Protein AF-A0AAD5SUM3-F1 (afdb_monomer_lite)

Radius of gyration: 35.53 Å; chains: 1; bounding box: 69×110×75 Å

Structure (mmCIF, N/CA/C/O backbone):
data_AF-A0AAD5SUM3-F1
#
_entry.id   AF-A0AAD5SUM3-F1
#
loop_
_atom_site.group_PDB
_atom_site.id
_atom_site.type_symbol
_atom_site.label_atom_id
_atom_site.label_alt_id
_atom_site.label_comp_id
_atom_site.label_asym_id
_atom_site.label_entity_id
_atom_site.label_seq_id
_atom_site.pdbx_PDB_ins_code
_atom_site.Cartn_x
_atom_site.Cartn_y
_atom_site.Cartn_z
_atom_site.occupancy
_atom_site.B_iso_or_equiv
_atom_site.auth_seq_id
_atom_site.auth_comp_id
_atom_site.auth_asym_id
_atom_site.auth_atom_id
_atom_site.pdbx_PDB_model_num
ATOM 1 N N . MET A 1 1 ? 29.610 61.178 -11.864 1.00 48.88 1 MET A N 1
ATOM 2 C CA . MET A 1 1 ? 30.215 60.118 -11.033 1.00 48.88 1 MET A CA 1
ATOM 3 C C . MET A 1 1 ? 29.782 58.798 -11.636 1.00 48.88 1 MET A C 1
ATOM 5 O O . MET A 1 1 ? 28.587 58.591 -11.778 1.00 48.88 1 MET A O 1
ATOM 9 N N . ALA A 1 2 ? 30.736 58.033 -12.165 1.00 51.41 2 ALA A N 1
ATOM 10 C CA . ALA A 1 2 ? 30.490 56.860 -12.996 1.00 51.41 2 ALA A CA 1
ATOM 11 C C . ALA A 1 2 ? 30.812 55.596 -12.194 1.00 51.41 2 ALA A C 1
ATOM 13 O O . ALA A 1 2 ? 31.976 55.350 -11.887 1.00 51.41 2 ALA A O 1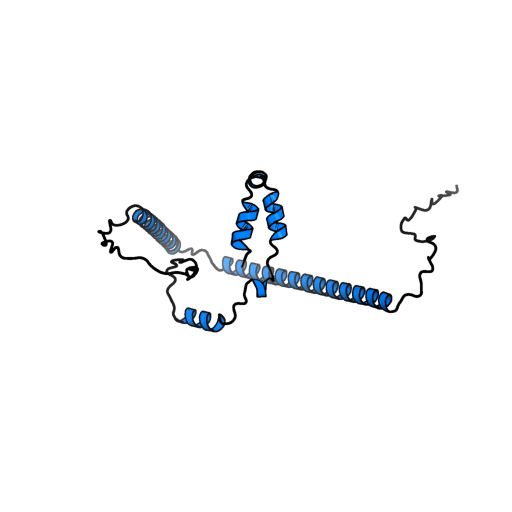
ATOM 14 N N . ASP A 1 3 ? 29.784 54.813 -11.869 1.00 51.53 3 ASP A N 1
ATOM 15 C CA . ASP A 1 3 ? 29.936 53.527 -11.193 1.00 51.53 3 ASP A CA 1
ATOM 16 C C . ASP A 1 3 ? 30.211 52.428 -12.223 1.00 51.53 3 ASP A C 1
ATOM 18 O O . ASP A 1 3 ? 29.314 51.852 -12.840 1.00 51.53 3 ASP A O 1
ATOM 22 N N . THR A 1 4 ? 31.491 52.124 -12.420 1.00 60.28 4 THR A N 1
ATOM 23 C CA . THR A 1 4 ? 31.944 50.941 -13.155 1.00 60.28 4 THR A CA 1
ATOM 24 C C . THR A 1 4 ? 31.857 49.711 -12.251 1.00 60.28 4 THR A C 1
ATOM 26 O O . THR A 1 4 ? 32.848 49.292 -11.648 1.00 60.28 4 THR A O 1
ATOM 29 N N . SER A 1 5 ? 30.664 49.122 -12.147 1.00 63.09 5 SER A N 1
ATOM 30 C CA . SER A 1 5 ? 30.477 47.816 -11.507 1.00 63.09 5 SER A CA 1
ATOM 31 C C . SER A 1 5 ? 31.081 46.721 -12.390 1.00 63.09 5 SER A C 1
ATOM 33 O O . SER A 1 5 ? 30.544 46.338 -13.431 1.00 63.09 5 SER A O 1
ATOM 35 N N . THR A 1 6 ? 32.258 46.244 -11.989 1.00 59.06 6 THR A N 1
ATOM 36 C CA . THR A 1 6 ? 32.960 45.122 -12.611 1.00 59.06 6 THR A CA 1
ATOM 37 C C . THR A 1 6 ? 32.260 43.824 -12.225 1.00 59.06 6 THR A C 1
ATOM 39 O O . THR A 1 6 ? 32.515 43.224 -11.183 1.00 59.06 6 THR A O 1
ATOM 42 N N . ASN A 1 7 ? 31.349 43.388 -13.091 1.00 57.25 7 ASN A N 1
ATOM 43 C CA . ASN A 1 7 ? 30.625 42.130 -12.972 1.00 57.25 7 ASN A CA 1
ATOM 44 C C . ASN A 1 7 ? 31.608 40.959 -13.184 1.00 57.25 7 ASN A C 1
ATOM 46 O O . ASN A 1 7 ? 31.818 40.486 -14.303 1.00 57.25 7 ASN A O 1
ATOM 50 N N . LYS A 1 8 ? 32.292 40.538 -12.111 1.00 62.94 8 LYS A N 1
ATOM 51 C CA . LYS A 1 8 ? 33.122 39.327 -12.093 1.00 62.94 8 LYS A CA 1
ATOM 52 C C . LYS A 1 8 ? 32.204 38.139 -12.345 1.00 62.94 8 LYS A C 1
ATOM 54 O O . LYS A 1 8 ? 31.468 37.721 -11.458 1.00 62.94 8 LYS A O 1
ATOM 59 N N . GLY A 1 9 ? 32.246 37.634 -13.577 1.00 62.41 9 GLY A N 1
ATOM 60 C CA . GLY A 1 9 ? 31.476 36.480 -14.019 1.00 62.41 9 GLY A CA 1
ATOM 61 C C . GLY A 1 9 ? 31.596 35.334 -13.021 1.00 62.41 9 GLY A C 1
ATOM 62 O O . GLY A 1 9 ? 32.659 34.736 -12.866 1.00 62.41 9 GLY A O 1
ATOM 63 N N . MET A 1 10 ? 30.489 35.066 -12.333 1.00 73.19 10 MET A N 1
ATOM 64 C CA . MET A 1 10 ? 30.331 33.954 -11.410 1.00 73.19 10 MET A CA 1
ATOM 65 C C . MET A 1 10 ? 30.631 32.661 -12.173 1.00 73.19 10 MET A C 1
ATOM 67 O O . MET A 1 10 ? 29.978 32.355 -13.174 1.00 73.19 10 MET A O 1
ATOM 71 N N . TYR A 1 11 ? 31.665 31.937 -11.745 1.00 74.88 11 TYR A N 1
ATOM 72 C CA . TYR A 1 11 ? 32.041 30.661 -12.343 1.00 74.88 11 TYR A CA 1
ATOM 73 C C . TYR A 1 11 ? 30.844 29.710 -12.263 1.00 74.88 11 TYR A C 1
ATOM 75 O O . TYR A 1 11 ? 30.405 29.351 -11.173 1.00 74.88 11 TYR A O 1
ATOM 83 N N . ASN A 1 12 ? 30.295 29.331 -13.418 1.00 77.88 12 ASN A N 1
ATOM 84 C CA . ASN A 1 12 ? 29.249 28.323 -13.496 1.00 77.88 12 ASN A CA 1
ATOM 85 C C . ASN A 1 12 ? 29.920 26.956 -13.724 1.00 77.88 12 ASN A C 1
ATOM 87 O O . ASN A 1 12 ? 30.329 26.683 -14.858 1.00 77.88 12 ASN A O 1
ATOM 91 N N . PRO A 1 13 ? 30.027 26.088 -12.700 1.00 73.38 13 PRO A N 1
ATOM 92 C CA . PRO A 1 13 ? 30.648 24.767 -12.831 1.00 73.38 13 PRO A CA 1
ATOM 93 C C . PRO A 1 13 ? 29.891 23.837 -13.795 1.00 73.38 13 PRO A C 1
ATOM 95 O O . PRO A 1 13 ? 30.430 22.820 -14.222 1.00 73.38 13 PRO A O 1
ATOM 98 N N . HIS A 1 14 ? 28.662 24.188 -14.186 1.00 72.44 14 HIS A N 1
ATOM 99 C CA . HIS A 1 14 ? 27.865 23.460 -15.177 1.00 72.44 14 HIS A CA 1
ATOM 100 C C . HIS A 1 14 ? 27.990 24.032 -16.594 1.00 72.44 14 HIS A C 1
ATOM 102 O O . HIS A 1 14 ? 27.377 23.524 -17.538 1.00 72.44 14 HIS A O 1
ATOM 108 N N . SER A 1 15 ? 28.802 25.077 -16.775 1.00 76.62 15 SER A N 1
ATOM 109 C CA . SER A 1 15 ? 29.157 25.588 -18.090 1.00 76.62 15 SER A CA 1
ATOM 110 C C . SER A 1 15 ? 30.054 24.571 -18.793 1.00 76.62 15 SER A C 1
ATOM 112 O O . SER A 1 15 ? 31.276 24.604 -18.700 1.00 76.62 15 SER A O 1
ATOM 114 N N . ASN A 1 16 ? 29.452 23.680 -19.580 1.00 66.88 16 ASN A N 1
ATOM 115 C CA . ASN A 1 16 ? 30.171 22.781 -20.494 1.00 66.88 16 ASN A CA 1
ATOM 116 C C . ASN A 1 16 ? 30.870 23.531 -21.657 1.00 66.88 16 ASN A C 1
ATOM 118 O O . ASN A 1 16 ? 31.275 22.923 -22.652 1.00 66.88 16 ASN A O 1
ATOM 122 N N . ARG A 1 17 ? 31.003 24.859 -21.562 1.00 65.38 17 ARG A N 1
ATOM 123 C CA . ARG A 1 17 ? 31.578 25.754 -22.566 1.00 65.38 17 ARG A CA 1
ATOM 124 C C . ARG A 1 17 ? 33.105 25.616 -22.530 1.00 65.38 17 ARG A C 1
ATOM 126 O O . ARG A 1 17 ? 33.794 26.369 -21.859 1.00 65.38 17 ARG A O 1
ATOM 133 N N . GLY A 1 18 ? 33.618 24.593 -23.208 1.00 65.00 18 GLY A N 1
ATOM 134 C CA . GLY A 1 18 ? 35.053 24.281 -23.272 1.00 65.00 18 GLY A CA 1
ATOM 135 C C . GLY A 1 18 ? 35.373 22.790 -23.216 1.00 65.00 18 GLY A C 1
ATOM 136 O O . GLY A 1 18 ? 36.488 22.388 -23.546 1.00 65.00 18 GLY A O 1
ATOM 137 N N . ARG A 1 19 ? 34.394 21.939 -22.878 1.00 69.94 19 ARG A N 1
ATOM 138 C CA . ARG A 1 19 ? 34.569 20.492 -23.000 1.00 69.94 19 ARG A CA 1
ATOM 139 C C . ARG A 1 19 ? 34.635 20.159 -24.488 1.00 69.94 19 ARG A C 1
ATOM 141 O O . ARG A 1 19 ? 33.607 20.134 -25.165 1.00 69.94 19 ARG A O 1
ATOM 148 N N . ARG A 1 20 ? 35.858 19.967 -25.005 1.00 66.25 20 ARG A N 1
ATOM 149 C CA . ARG A 1 20 ? 36.114 19.456 -26.358 1.00 66.25 20 ARG A CA 1
ATOM 150 C C . ARG A 1 20 ? 35.152 18.295 -26.590 1.00 66.25 20 ARG A C 1
ATOM 152 O O . ARG A 1 20 ? 35.180 17.326 -25.832 1.00 66.25 20 ARG A O 1
ATOM 159 N N . LYS A 1 21 ? 34.276 18.426 -27.590 1.00 60.03 21 LYS A N 1
ATOM 160 C CA . LYS A 1 21 ? 33.442 17.320 -28.056 1.00 60.03 21 LYS A CA 1
ATOM 161 C C . LYS A 1 21 ? 34.421 16.242 -28.507 1.00 60.03 21 LYS A C 1
ATOM 163 O O . LYS A 1 21 ? 35.007 16.366 -29.577 1.00 60.03 21 LYS A O 1
ATOM 168 N N . GLN A 1 22 ? 34.678 15.253 -27.651 1.00 59.50 22 GLN A N 1
ATOM 169 C CA . GLN A 1 22 ? 35.290 14.016 -28.101 1.00 59.50 22 GLN A CA 1
ATOM 170 C C . GLN A 1 22 ? 34.383 13.535 -29.227 1.00 59.50 22 GLN A C 1
ATOM 172 O O . GLN A 1 22 ? 33.180 13.368 -29.024 1.00 59.50 22 GLN A O 1
ATOM 177 N N . ILE A 1 23 ? 34.949 13.451 -30.428 1.00 55.84 23 ILE A N 1
ATOM 178 C CA . ILE A 1 23 ? 34.329 12.849 -31.601 1.00 55.84 23 ILE A CA 1
ATOM 179 C C . ILE A 1 23 ? 34.284 11.355 -31.274 1.00 55.84 23 ILE A C 1
ATOM 181 O O . ILE A 1 23 ? 35.121 10.581 -31.719 1.00 55.84 23 ILE A O 1
ATOM 185 N N . SER A 1 24 ? 33.404 10.973 -30.349 1.00 55.53 24 SER A N 1
ATOM 186 C CA . SER A 1 24 ? 33.051 9.583 -30.164 1.00 55.53 24 SER A CA 1
ATOM 187 C C . SER A 1 24 ? 32.194 9.198 -31.358 1.00 55.53 24 SER A C 1
ATOM 189 O O . SER A 1 24 ? 31.401 9.994 -31.863 1.00 55.53 24 SER A O 1
ATOM 191 N N . GLU A 1 25 ? 32.462 8.000 -31.844 1.00 61.84 25 GLU A N 1
ATOM 192 C CA . GLU A 1 25 ? 31.914 7.367 -33.035 1.00 61.84 25 GLU A CA 1
ATOM 193 C C . GLU A 1 25 ? 30.413 7.631 -33.236 1.00 61.84 25 GLU A C 1
ATOM 195 O O . GLU A 1 25 ? 29.664 7.854 -32.278 1.00 61.84 25 GLU A O 1
ATOM 200 N N . ALA A 1 26 ? 29.976 7.607 -34.503 1.00 59.00 26 ALA A N 1
ATOM 201 C CA . ALA A 1 26 ? 28.578 7.773 -34.890 1.00 59.00 26 ALA A CA 1
ATOM 202 C C . ALA A 1 26 ? 27.674 7.007 -33.917 1.00 59.00 26 ALA A C 1
ATOM 204 O O . ALA A 1 26 ? 27.858 5.812 -33.688 1.00 59.00 26 ALA A O 1
ATOM 205 N N . THR A 1 27 ? 26.745 7.729 -33.289 1.00 64.19 27 THR A N 1
ATOM 206 C CA . THR A 1 27 ? 25.921 7.223 -32.191 1.00 64.19 27 THR A CA 1
ATOM 207 C C . THR A 1 27 ? 25.185 5.996 -32.701 1.00 64.19 27 THR A C 1
ATOM 209 O O . THR A 1 27 ? 24.264 6.122 -33.506 1.00 64.19 27 THR A O 1
ATOM 212 N N . THR A 1 28 ? 25.636 4.809 -32.297 1.00 86.38 28 THR A N 1
ATOM 213 C CA . THR A 1 28 ? 25.096 3.562 -32.837 1.00 86.38 28 THR A CA 1
ATOM 214 C C . THR A 1 28 ? 23.587 3.539 -32.608 1.00 86.38 28 THR A C 1
ATOM 216 O O . THR A 1 28 ? 23.096 4.043 -31.592 1.00 86.38 28 THR A O 1
ATOM 219 N N . THR A 1 29 ? 22.821 2.954 -33.531 1.00 90.25 29 THR A N 1
ATOM 220 C CA . THR A 1 29 ? 21.355 2.825 -33.412 1.00 90.25 29 THR A CA 1
ATOM 221 C C . THR A 1 29 ? 20.945 2.294 -32.032 1.00 90.25 29 THR A C 1
ATOM 223 O O . THR A 1 29 ? 19.966 2.751 -31.441 1.00 90.25 29 THR A O 1
ATOM 226 N N . ARG A 1 30 ? 21.773 1.416 -31.452 1.00 87.06 30 ARG A N 1
ATOM 227 C CA . ARG A 1 30 ? 21.641 0.891 -30.089 1.00 87.06 30 ARG A CA 1
ATOM 228 C C . ARG A 1 30 ? 21.667 1.977 -29.006 1.00 87.06 30 ARG A C 1
ATOM 230 O O . ARG A 1 30 ? 20.848 1.951 -28.092 1.00 87.06 30 ARG A O 1
ATOM 237 N N . GLN A 1 31 ? 22.565 2.956 -29.093 1.00 88.38 31 GLN A N 1
ATOM 238 C CA . GLN A 1 31 ? 22.629 4.057 -28.129 1.00 88.38 31 GLN A CA 1
ATOM 239 C C . GLN A 1 31 ? 21.400 4.975 -28.225 1.00 88.38 31 GLN A C 1
ATOM 241 O O . GLN A 1 31 ? 20.901 5.450 -27.203 1.00 88.38 31 GLN A O 1
ATOM 246 N N . GLN A 1 32 ? 20.873 5.197 -29.433 1.00 90.25 32 GLN A N 1
ATOM 247 C CA . GLN A 1 32 ? 19.618 5.929 -29.629 1.00 90.25 32 GLN A CA 1
ATOM 248 C C . GLN A 1 32 ? 18.436 5.186 -28.984 1.00 90.25 32 GLN A C 1
ATOM 250 O O . GLN A 1 32 ? 17.661 5.796 -28.245 1.00 90.25 32 GLN A O 1
ATOM 255 N N . GLN A 1 33 ? 18.335 3.870 -29.206 1.00 91.19 33 GLN A N 1
ATOM 256 C CA . GLN A 1 33 ? 17.308 3.016 -28.601 1.00 91.19 33 GLN A CA 1
ATOM 257 C C . GLN A 1 33 ? 17.371 3.044 -27.071 1.00 91.19 33 GLN A C 1
ATOM 259 O O . GLN A 1 33 ? 16.342 3.247 -26.433 1.00 91.19 33 GLN A O 1
ATOM 264 N N . LEU A 1 34 ? 18.567 2.940 -26.481 1.00 92.81 34 LEU A N 1
ATOM 265 C CA . LEU A 1 34 ? 18.751 3.027 -25.028 1.00 92.81 34 LEU A CA 1
ATOM 266 C C . LEU A 1 34 ? 18.260 4.365 -24.462 1.00 92.81 34 LEU A C 1
ATOM 268 O O . LEU A 1 34 ? 17.548 4.385 -23.458 1.00 92.81 34 LEU A O 1
ATOM 272 N N . ARG A 1 35 ? 18.577 5.487 -25.122 1.00 94.12 35 ARG A N 1
ATOM 273 C CA . ARG A 1 35 ? 18.086 6.810 -24.698 1.00 94.12 35 ARG A CA 1
ATOM 274 C C . ARG A 1 35 ? 16.565 6.904 -24.770 1.00 94.12 35 ARG A C 1
ATOM 276 O O . ARG A 1 35 ? 15.949 7.423 -23.842 1.00 94.12 35 ARG A O 1
ATOM 283 N N . ASN A 1 36 ? 15.960 6.401 -25.842 1.00 96.12 36 ASN A N 1
ATOM 284 C CA . ASN A 1 36 ? 14.508 6.420 -26.008 1.00 96.12 36 ASN A CA 1
ATOM 285 C C . ASN A 1 36 ? 13.806 5.511 -24.991 1.00 96.12 36 ASN A C 1
ATOM 287 O O . ASN A 1 36 ? 12.853 5.950 -24.354 1.00 96.12 36 ASN A O 1
ATOM 291 N N . ALA A 1 37 ? 14.321 4.300 -24.764 1.00 96.19 37 ALA A N 1
ATOM 292 C CA . ALA A 1 37 ? 13.813 3.386 -23.745 1.00 96.19 37 ALA A CA 1
ATOM 293 C C . ALA A 1 37 ? 13.890 4.009 -22.344 1.00 96.19 37 ALA A C 1
ATOM 295 O O . ALA A 1 37 ? 12.934 3.936 -21.574 1.00 96.19 37 ALA A O 1
ATOM 296 N N . GLN A 1 38 ? 14.993 4.695 -22.027 1.00 97.88 38 GLN A N 1
ATOM 297 C CA . GLN A 1 38 ? 15.143 5.376 -20.746 1.00 97.88 38 GLN A CA 1
ATOM 298 C C . GLN A 1 38 ? 14.170 6.554 -20.592 1.00 97.88 38 GLN A C 1
ATOM 300 O O . GLN A 1 38 ? 13.617 6.740 -19.510 1.00 97.88 38 GLN A O 1
ATOM 305 N N . ARG A 1 39 ? 13.928 7.335 -21.654 1.00 98.19 39 ARG A N 1
ATOM 306 C CA . ARG A 1 39 ? 12.908 8.399 -21.645 1.00 98.19 39 ARG A CA 1
ATOM 307 C C . ARG A 1 39 ? 11.510 7.829 -21.425 1.00 98.19 39 ARG A C 1
ATOM 309 O O . ARG A 1 39 ? 10.812 8.310 -20.544 1.00 98.19 39 ARG A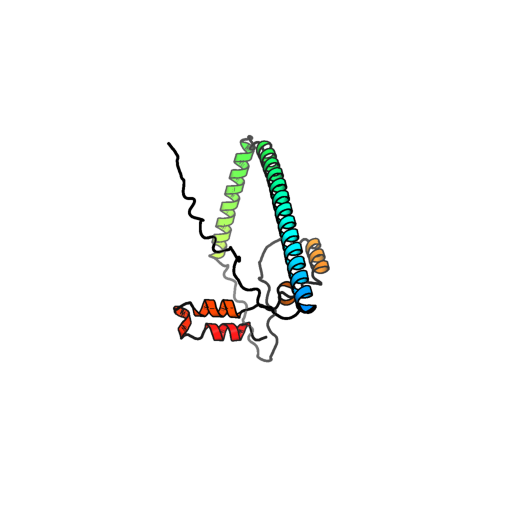 O 1
ATOM 316 N N . ALA A 1 40 ? 11.143 6.778 -22.157 1.00 97.44 40 ALA A N 1
ATOM 317 C CA . ALA A 1 40 ? 9.851 6.113 -22.011 1.00 97.44 40 ALA A CA 1
ATOM 318 C C . ALA A 1 40 ? 9.662 5.519 -20.605 1.00 97.44 40 ALA A C 1
ATOM 320 O O . ALA A 1 40 ? 8.584 5.608 -20.027 1.00 97.44 40 ALA A O 1
ATOM 321 N N . LEU A 1 41 ? 10.717 4.947 -20.015 1.00 97.69 41 LEU A N 1
ATOM 322 C CA . LEU A 1 41 ? 10.675 4.465 -18.635 1.00 97.69 41 LEU A CA 1
ATOM 323 C C . LEU A 1 41 ? 10.447 5.604 -17.635 1.00 97.69 41 LEU A C 1
ATOM 325 O O . LEU A 1 41 ? 9.655 5.440 -16.714 1.00 97.69 41 LEU A O 1
ATOM 329 N N . ARG A 1 42 ? 11.136 6.740 -17.799 1.00 98.25 42 ARG A N 1
ATOM 330 C CA . ARG A 1 42 ? 10.945 7.909 -16.928 1.00 98.25 42 ARG A CA 1
ATOM 331 C C . ARG A 1 42 ? 9.540 8.489 -17.061 1.00 98.25 42 ARG A C 1
ATOM 333 O O . ARG A 1 42 ? 8.956 8.789 -16.034 1.00 98.25 42 ARG A O 1
ATOM 340 N N . ALA A 1 43 ? 9.010 8.570 -18.282 1.00 98.19 43 ALA A N 1
ATOM 341 C CA . ALA A 1 43 ? 7.640 9.014 -18.533 1.00 98.19 43 ALA A CA 1
ATOM 342 C C . ALA A 1 43 ? 6.629 8.125 -17.794 1.00 98.19 43 ALA A C 1
ATOM 344 O O . ALA A 1 43 ? 5.936 8.613 -16.917 1.00 98.19 43 ALA A O 1
ATOM 345 N N . ARG A 1 44 ? 6.676 6.799 -17.994 1.00 98.25 44 ARG A N 1
ATOM 346 C CA . ARG A 1 44 ? 5.776 5.862 -17.291 1.00 98.25 44 ARG A CA 1
ATOM 347 C C . ARG A 1 44 ? 5.878 5.937 -15.767 1.00 98.25 44 ARG A C 1
ATOM 349 O O . ARG A 1 44 ? 4.882 5.782 -15.076 1.00 98.25 44 ARG A O 1
ATOM 356 N N . LYS A 1 45 ? 7.088 6.138 -15.232 1.00 98.38 45 LYS A N 1
ATOM 357 C CA . LYS A 1 45 ? 7.277 6.321 -13.786 1.00 98.38 45 LYS A CA 1
ATOM 358 C C . LYS A 1 45 ? 6.665 7.627 -13.293 1.00 98.38 45 LYS A C 1
ATOM 360 O O . LYS A 1 45 ? 6.126 7.641 -12.199 1.00 98.38 45 LYS A O 1
ATOM 365 N N . GLN A 1 46 ? 6.792 8.700 -14.067 1.00 98.19 46 GLN A N 1
ATOM 366 C CA . GLN A 1 46 ? 6.194 9.985 -13.736 1.00 98.19 46 GLN A CA 1
ATOM 367 C C . GLN A 1 46 ? 4.667 9.898 -13.769 1.00 98.19 46 GLN A C 1
ATOM 369 O O . GLN A 1 46 ? 4.043 10.324 -12.808 1.00 98.19 46 GLN A O 1
ATOM 374 N N . ASP A 1 47 ? 4.097 9.278 -14.801 1.00 97.94 47 ASP A N 1
ATOM 375 C CA . ASP A 1 47 ? 2.651 9.057 -14.910 1.00 97.94 47 ASP A CA 1
ATOM 376 C C . ASP A 1 47 ? 2.132 8.249 -13.710 1.00 97.94 47 ASP A C 1
ATOM 378 O O . ASP A 1 47 ? 1.215 8.679 -13.027 1.00 97.94 47 ASP A O 1
ATOM 382 N N . TYR A 1 48 ? 2.806 7.150 -13.351 1.00 98.31 48 TYR A N 1
ATOM 383 C CA . TYR A 1 48 ? 2.437 6.356 -12.175 1.00 98.31 48 TYR A CA 1
ATOM 384 C C . TYR A 1 48 ? 2.513 7.141 -10.854 1.00 98.31 48 TYR A C 1
ATOM 386 O O . TYR A 1 48 ? 1.704 6.921 -9.959 1.00 98.31 48 TYR A O 1
ATOM 394 N N . ILE A 1 49 ? 3.488 8.044 -10.704 1.00 98.25 49 ILE A N 1
ATOM 395 C CA . ILE A 1 49 ? 3.566 8.910 -9.519 1.00 98.25 49 ILE A CA 1
ATOM 396 C C . ILE A 1 49 ? 2.368 9.862 -9.482 1.00 98.25 49 ILE A C 1
ATOM 398 O O . ILE A 1 49 ? 1.766 9.998 -8.423 1.00 98.25 49 ILE A O 1
ATOM 402 N N . LEU A 1 50 ? 1.997 10.462 -10.616 1.00 98.06 50 LEU A N 1
ATOM 403 C CA . LEU A 1 50 ? 0.825 11.338 -10.707 1.00 98.06 50 LEU A CA 1
ATOM 404 C C . LEU A 1 50 ? -0.470 10.581 -10.378 1.00 98.06 50 LEU A C 1
ATOM 406 O O . LEU A 1 50 ? -1.271 11.076 -9.591 1.00 98.06 50 LEU A O 1
ATOM 410 N N . ASP A 1 51 ? -0.632 9.361 -10.893 1.00 97.81 51 ASP A N 1
ATOM 411 C CA . ASP A 1 51 ? -1.785 8.507 -10.581 1.00 97.81 51 ASP A CA 1
ATOM 412 C C . ASP A 1 51 ? -1.858 8.184 -9.076 1.00 97.81 51 ASP A C 1
ATOM 414 O O . ASP A 1 51 ? -2.933 8.172 -8.471 1.00 97.81 51 ASP A O 1
ATOM 418 N N . LEU A 1 52 ? -0.709 7.925 -8.436 1.00 98.06 52 LEU A N 1
ATOM 419 C CA . LEU A 1 52 ? -0.645 7.698 -6.990 1.00 98.06 52 LEU A CA 1
ATOM 420 C C . LEU A 1 52 ? -0.978 8.961 -6.188 1.00 98.06 52 LEU A C 1
ATOM 422 O O . LEU A 1 52 ? -1.661 8.860 -5.168 1.00 98.06 52 LEU A O 1
ATOM 426 N N . GLU A 1 53 ? -0.502 10.127 -6.621 1.00 98.12 53 GLU A N 1
ATOM 427 C CA . GLU A 1 53 ? -0.822 11.417 -6.003 1.00 98.12 53 GLU A CA 1
ATOM 428 C C . GLU A 1 53 ? -2.329 11.704 -6.089 1.00 98.12 53 GLU A C 1
ATOM 430 O O . GLU A 1 53 ? -2.954 11.993 -5.067 1.00 98.12 53 GLU A O 1
ATOM 435 N N . GLU A 1 54 ? -2.942 11.502 -7.261 1.00 98.56 54 GLU A N 1
ATOM 436 C CA . GLU A 1 54 ? -4.393 11.623 -7.452 1.00 98.56 54 GLU A CA 1
ATOM 437 C C . GLU A 1 54 ? -5.162 10.660 -6.536 1.00 98.56 54 GLU A C 1
ATOM 439 O O . GLU A 1 54 ? -6.110 11.054 -5.847 1.00 98.56 54 GLU A O 1
ATOM 444 N N . ARG A 1 55 ? -4.715 9.401 -6.441 1.00 98.25 55 ARG A N 1
ATOM 445 C CA . ARG A 1 55 ? -5.365 8.408 -5.579 1.00 98.25 55 ARG A CA 1
ATOM 446 C C . ARG A 1 55 ? -5.277 8.765 -4.095 1.00 98.25 55 ARG A C 1
ATOM 448 O O . ARG A 1 55 ? -6.212 8.485 -3.341 1.00 98.25 55 ARG A O 1
ATOM 455 N N . ILE A 1 56 ? -4.170 9.357 -3.653 1.00 98.38 56 ILE A N 1
ATOM 456 C CA . ILE A 1 56 ? -4.021 9.842 -2.275 1.00 98.38 56 ILE A CA 1
ATOM 457 C C . ILE A 1 56 ? -5.006 10.985 -2.011 1.00 98.38 56 ILE A C 1
ATOM 459 O O . ILE A 1 56 ? -5.683 10.972 -0.980 1.00 98.38 56 ILE A O 1
ATOM 463 N N . ASP A 1 57 ? -5.141 11.927 -2.942 1.00 98.44 57 ASP A N 1
ATOM 464 C CA . ASP A 1 57 ? -6.084 13.040 -2.818 1.00 98.44 57 ASP A CA 1
ATOM 465 C C . ASP A 1 57 ? -7.542 12.561 -2.751 1.00 98.44 57 ASP A C 1
ATOM 467 O O . ASP A 1 57 ? -8.327 13.061 -1.936 1.00 98.44 57 ASP A O 1
ATOM 471 N N . ASP A 1 58 ? -7.911 11.549 -3.538 1.00 98.44 58 ASP A N 1
ATOM 472 C CA . ASP A 1 58 ? -9.211 10.874 -3.442 1.00 98.44 58 ASP A CA 1
ATOM 473 C C . ASP A 1 58 ? -9.452 10.291 -2.052 1.00 98.44 58 ASP A C 1
ATOM 475 O O . ASP A 1 58 ? -10.456 10.602 -1.405 1.00 98.44 58 ASP A O 1
ATOM 479 N N . LEU A 1 59 ? -8.505 9.497 -1.551 1.00 98.38 59 LEU A N 1
ATOM 480 C CA . LEU A 1 59 ? -8.616 8.864 -0.238 1.00 98.38 59 LEU A CA 1
ATOM 481 C C . LEU A 1 59 ? -8.679 9.894 0.896 1.00 98.38 59 LEU A C 1
ATOM 483 O O . LEU A 1 59 ? -9.374 9.678 1.894 1.00 98.38 59 LEU A O 1
ATOM 487 N N . ILE A 1 60 ? -7.990 11.030 0.767 1.00 98.31 60 ILE A N 1
ATOM 488 C CA . ILE A 1 60 ? -8.081 12.141 1.723 1.00 98.31 60 ILE A CA 1
ATOM 489 C C . ILE A 1 60 ? -9.482 12.764 1.686 1.00 98.31 60 ILE A C 1
ATOM 491 O O . ILE A 1 60 ? -10.064 13.034 2.745 1.00 98.31 60 ILE A O 1
ATOM 495 N N . ARG A 1 61 ? -10.051 12.979 0.492 1.00 98.50 61 ARG A N 1
ATOM 496 C CA . ARG A 1 61 ? -11.417 13.502 0.328 1.00 98.50 61 ARG A CA 1
ATOM 497 C C . ARG A 1 61 ? -12.458 12.556 0.923 1.00 98.50 61 ARG A C 1
ATOM 499 O O . ARG A 1 61 ? -13.312 13.016 1.685 1.00 98.50 61 ARG A O 1
ATOM 506 N N . GLU A 1 62 ? -12.355 11.260 0.645 1.00 98.25 62 GLU A N 1
ATOM 507 C CA . GLU A 1 62 ? -13.232 10.221 1.196 1.00 98.25 62 GLU A CA 1
ATOM 508 C C . GLU A 1 62 ? -13.140 10.158 2.725 1.00 98.25 62 GLU A C 1
ATOM 510 O O . GLU A 1 62 ? -14.156 10.267 3.413 1.00 98.25 62 GLU A O 1
ATOM 515 N N . ASN A 1 63 ? -11.927 10.098 3.285 1.00 97.06 63 ASN A N 1
ATOM 516 C CA . ASN A 1 63 ? -11.729 10.106 4.736 1.00 97.06 63 ASN A CA 1
ATOM 517 C C . ASN A 1 63 ? -12.314 11.358 5.394 1.00 97.06 63 ASN A C 1
ATOM 519 O O . ASN A 1 63 ? -12.904 11.288 6.474 1.00 97.06 63 ASN A O 1
ATOM 523 N N . LYS A 1 64 ? -12.176 12.523 4.754 1.00 98.50 64 LYS A N 1
ATOM 524 C CA . LYS A 1 64 ? -12.769 13.770 5.248 1.00 98.50 64 LYS A CA 1
ATOM 525 C C . LYS A 1 64 ? -14.299 13.714 5.232 1.00 98.50 64 LYS A C 1
ATOM 527 O O . LYS A 1 64 ? -14.925 14.230 6.158 1.00 98.50 64 LYS A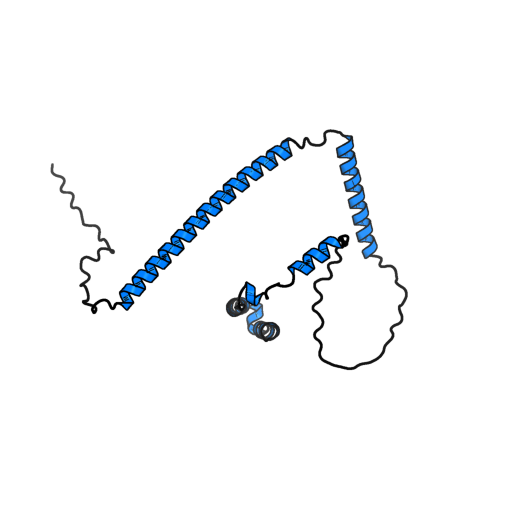 O 1
ATOM 532 N N . ALA A 1 65 ? -14.903 13.108 4.212 1.00 98.25 65 ALA A N 1
ATOM 533 C CA . ALA A 1 65 ? -16.349 12.918 4.135 1.00 98.25 65 ALA A CA 1
ATOM 534 C C . ALA A 1 65 ? -16.853 11.942 5.211 1.00 98.25 65 ALA A C 1
ATOM 536 O O . ALA A 1 65 ? -17.797 12.269 5.931 1.00 98.25 65 ALA A O 1
ATOM 537 N N . LEU A 1 66 ? -16.171 10.806 5.390 1.00 98.06 66 LEU A N 1
ATOM 538 C CA . LEU A 1 66 ? -16.496 9.814 6.417 1.00 98.06 66 LEU A CA 1
ATOM 539 C C . LEU A 1 66 ? -16.369 10.389 7.829 1.00 98.06 66 LEU A C 1
ATOM 541 O O . LEU A 1 66 ? -17.278 10.222 8.635 1.00 98.06 66 LEU A O 1
ATOM 545 N N . LYS A 1 67 ? -15.308 11.149 8.123 1.00 97.81 67 LYS A N 1
ATOM 546 C CA . LYS A 1 67 ? -15.158 11.827 9.423 1.00 97.81 67 LYS A CA 1
ATOM 547 C C . LYS A 1 67 ? -16.324 12.768 9.724 1.00 97.81 67 LYS A C 1
ATOM 549 O O . LYS A 1 67 ? -16.856 12.734 10.827 1.00 97.81 67 LYS A O 1
ATOM 554 N N . LYS A 1 68 ? -16.774 13.550 8.736 1.00 98.00 68 LYS A N 1
ATOM 555 C CA . LYS A 1 68 ? -17.968 14.401 8.884 1.00 98.00 68 LYS A CA 1
ATOM 556 C C . LYS A 1 68 ? -19.240 13.584 9.110 1.00 98.00 68 LYS A C 1
ATOM 558 O O . LYS A 1 68 ? -20.139 14.039 9.810 1.00 98.00 68 LYS A O 1
ATOM 563 N N . GLN A 1 69 ? -19.356 12.409 8.496 1.00 97.31 69 GLN A N 1
ATOM 564 C CA . GLN A 1 69 ? -20.498 11.523 8.713 1.00 97.31 69 GLN A CA 1
ATOM 565 C C . GLN A 1 69 ? -20.487 10.934 10.125 1.00 97.31 69 GLN A C 1
ATOM 567 O O . GLN A 1 69 ? -21.524 10.959 10.781 1.00 97.31 69 GLN A O 1
ATOM 572 N N . VAL A 1 70 ? -19.328 10.479 10.607 1.00 95.94 70 VAL A N 1
ATOM 573 C CA . VAL A 1 70 ? -19.149 10.010 11.988 1.00 95.94 70 VAL A CA 1
ATOM 574 C C . VAL A 1 70 ? -19.493 11.121 12.975 1.00 95.94 70 VAL A C 1
ATOM 576 O O . VAL A 1 70 ? -20.275 10.878 13.879 1.00 95.94 70 VAL A O 1
ATOM 579 N N . GLU A 1 71 ? -19.016 12.347 12.755 1.00 95.69 71 GLU A N 1
ATOM 580 C CA . GLU A 1 71 ? -19.329 13.502 13.609 1.00 95.69 71 GLU A CA 1
ATOM 581 C C . GLU A 1 71 ? -20.838 13.809 13.654 1.00 95.69 71 GLU A C 1
ATOM 583 O O . GLU A 1 71 ? -21.403 14.088 14.711 1.00 95.69 71 GLU A O 1
ATOM 588 N N . ARG A 1 72 ? -21.531 13.707 12.512 1.00 95.19 72 ARG A N 1
ATOM 589 C CA . ARG A 1 72 ? -22.995 13.861 12.452 1.00 95.19 72 ARG A CA 1
ATOM 590 C C . ARG A 1 72 ? -23.726 12.744 13.187 1.00 95.19 72 ARG A C 1
ATOM 592 O O . ARG A 1 72 ? -24.732 13.015 13.835 1.00 95.19 72 ARG A O 1
ATOM 599 N N . LEU A 1 73 ? -23.259 11.505 13.052 1.00 92.38 73 LEU A N 1
ATOM 600 C CA . LEU A 1 73 ? -23.845 10.360 13.743 1.00 92.38 73 LEU A CA 1
ATOM 601 C C . LEU A 1 73 ? -23.602 10.457 15.247 1.00 92.38 73 LEU A C 1
ATOM 603 O O . LEU A 1 73 ? -24.563 10.333 15.990 1.00 92.38 73 LEU A O 1
ATOM 607 N N . SER A 1 74 ? -22.395 10.810 15.688 1.00 90.56 74 SER A N 1
ATOM 608 C CA . SER A 1 74 ? -22.091 11.015 17.106 1.00 90.56 74 SER A CA 1
ATOM 609 C C . SER A 1 74 ? -22.853 12.196 17.708 1.00 90.56 74 SER A C 1
ATOM 611 O O . SER A 1 74 ? -23.184 12.172 18.883 1.00 90.56 74 SER A O 1
ATOM 613 N N . ALA A 1 75 ? -23.160 13.234 16.921 1.00 89.69 75 ALA A N 1
ATOM 614 C CA . ALA A 1 75 ? -24.030 14.323 17.371 1.00 89.69 75 ALA A CA 1
ATOM 615 C C . ALA A 1 75 ? -25.514 13.912 17.439 1.00 89.69 75 ALA A C 1
ATOM 617 O O . ALA A 1 75 ? -26.277 14.486 18.214 1.00 89.69 75 ALA A O 1
ATOM 618 N N . ARG A 1 76 ? -25.939 12.946 16.611 1.00 87.50 76 ARG A N 1
ATOM 619 C CA . ARG A 1 76 ? -27.312 12.414 16.590 1.00 87.50 76 ARG A CA 1
ATOM 620 C C . ARG A 1 76 ? -27.533 11.322 17.629 1.00 87.50 76 ARG A C 1
ATOM 622 O O . ARG A 1 76 ? -28.647 11.193 18.131 1.00 87.50 76 ARG A O 1
ATOM 629 N N . GLU A 1 77 ? -26.499 10.556 17.946 1.00 80.56 77 GLU A N 1
ATOM 630 C CA . GLU A 1 77 ? -26.407 9.761 19.160 1.00 80.56 77 GLU A CA 1
ATOM 631 C C . GLU A 1 77 ? -26.374 10.734 20.338 1.00 80.56 77 GLU A C 1
ATOM 633 O O . GLU A 1 77 ? -25.346 10.995 20.955 1.00 80.56 77 GLU A O 1
ATOM 638 N N . THR A 1 78 ? -27.532 11.317 20.652 1.00 64.50 78 THR A N 1
ATOM 639 C CA . THR A 1 78 ? -27.752 11.887 21.971 1.00 64.50 78 THR A CA 1
ATOM 640 C C . THR A 1 78 ? -27.328 10.808 22.959 1.00 64.50 78 THR A C 1
ATOM 642 O O . THR A 1 78 ? -27.859 9.691 22.845 1.00 64.50 78 THR A O 1
ATOM 645 N N . PRO A 1 79 ? -26.402 11.088 23.901 1.00 66.19 79 PRO A N 1
ATOM 646 C CA . PRO A 1 79 ? -26.162 10.164 24.997 1.00 66.19 79 PRO A CA 1
ATOM 647 C C . PRO A 1 79 ? -27.538 9.816 25.536 1.00 66.19 79 PRO A C 1
ATOM 649 O O . PRO A 1 79 ? -28.393 10.693 25.641 1.00 66.19 79 PRO A O 1
ATOM 652 N N . CYS A 1 80 ? -27.807 8.533 25.723 1.00 54.25 80 CYS A N 1
ATOM 653 C CA . CYS A 1 80 ? -29.086 8.061 26.215 1.00 54.25 80 CYS A CA 1
ATOM 654 C C . CYS A 1 80 ? -29.368 8.735 27.572 1.00 54.25 80 CYS A C 1
ATOM 656 O O . CYS A 1 80 ? -28.982 8.235 28.618 1.00 54.25 80 CYS A O 1
ATOM 658 N N . LEU A 1 81 ? -30.019 9.905 27.540 1.00 57.06 81 LEU A N 1
ATOM 659 C CA . LEU A 1 81 ? -30.293 10.779 28.688 1.00 57.06 81 LEU A CA 1
ATOM 660 C C . LEU A 1 81 ? -31.353 10.181 29.618 1.00 57.06 81 LEU A C 1
ATOM 662 O O . LEU A 1 81 ? -31.702 10.777 30.630 1.00 57.06 81 LEU A O 1
ATOM 666 N N . ASN A 1 82 ? -31.861 8.994 29.294 1.00 70.56 82 ASN A N 1
ATOM 667 C CA . ASN A 1 82 ? -32.662 8.230 30.225 1.00 70.56 82 ASN A CA 1
ATOM 668 C C . ASN A 1 82 ? -31.716 7.656 31.277 1.00 70.56 82 ASN A C 1
ATOM 670 O O . ASN A 1 82 ? -30.922 6.768 30.972 1.00 70.56 82 ASN A O 1
ATOM 674 N N . GLU A 1 83 ? -31.848 8.120 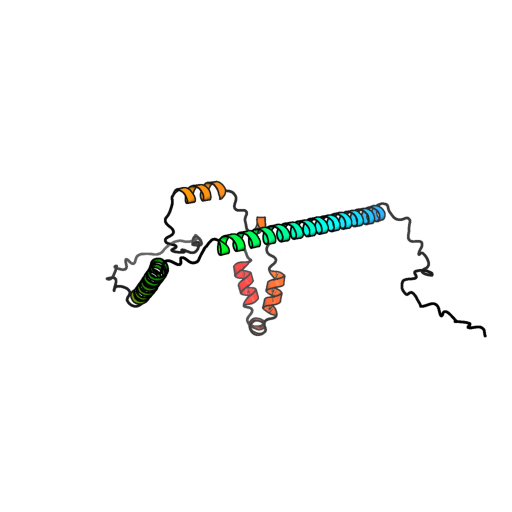32.518 1.00 73.06 83 GLU A N 1
ATOM 675 C CA . GLU A 1 83 ? -31.142 7.589 33.696 1.00 73.06 83 GLU A CA 1
ATOM 676 C C . GLU A 1 83 ? -31.255 6.055 33.800 1.00 73.06 83 GLU A C 1
ATOM 678 O O . GLU A 1 83 ? -30.347 5.374 34.273 1.00 73.06 83 GLU A O 1
ATOM 683 N N . ASN A 1 84 ? -32.328 5.473 33.257 1.00 79.00 84 ASN A N 1
ATOM 684 C CA . ASN A 1 84 ? -32.497 4.025 33.164 1.00 79.00 84 ASN A CA 1
ATOM 685 C C . ASN A 1 84 ? -31.479 3.345 32.232 1.00 79.00 84 ASN A C 1
ATOM 687 O O . ASN A 1 84 ? -31.092 2.209 32.488 1.00 79.00 84 ASN A O 1
ATOM 691 N N . CYS A 1 85 ? -31.036 4.008 31.163 1.00 77.94 85 CYS A N 1
ATOM 692 C CA . CYS A 1 85 ? -30.093 3.442 30.201 1.00 77.94 85 CYS A CA 1
ATOM 693 C C . CYS A 1 85 ? -28.666 3.424 30.760 1.00 77.94 85 CYS A C 1
ATOM 695 O O . CYS A 1 85 ? -27.994 2.400 30.695 1.00 77.94 85 CYS A O 1
ATOM 697 N N . THR A 1 86 ? -28.224 4.513 31.394 1.00 82.44 86 THR A N 1
ATOM 698 C CA . THR A 1 86 ? -26.916 4.560 32.070 1.00 82.44 86 THR A CA 1
ATOM 699 C C . THR A 1 86 ? -26.843 3.542 33.209 1.00 82.44 86 THR A C 1
ATOM 701 O O . THR A 1 86 ? -25.847 2.827 33.330 1.00 82.44 86 THR A O 1
ATOM 704 N N . SER A 1 87 ? -27.930 3.396 33.971 1.00 86.50 87 SER A N 1
ATOM 705 C CA . SER A 1 87 ? -28.059 2.377 35.020 1.00 86.50 87 SER A CA 1
ATOM 706 C C . SER A 1 87 ? -27.985 0.949 34.462 1.00 86.50 87 SER A C 1
ATOM 708 O O . SER A 1 87 ? -27.291 0.101 35.021 1.00 86.50 87 SER A O 1
ATOM 710 N N . GLN A 1 88 ? -28.652 0.672 33.335 1.00 89.69 88 GLN A N 1
ATOM 711 C CA . GLN A 1 88 ? -28.582 -0.636 32.670 1.00 89.69 88 GLN A CA 1
ATOM 712 C C . GLN A 1 88 ? -27.186 -0.930 32.109 1.00 89.69 88 GLN A C 1
ATOM 714 O O . GLN A 1 88 ? -26.707 -2.055 32.240 1.00 89.69 88 GLN A O 1
ATOM 719 N N . ILE A 1 89 ? -26.512 0.071 31.535 1.00 86.38 89 ILE A N 1
ATOM 720 C CA . ILE A 1 89 ? -25.136 -0.062 31.041 1.00 86.38 89 ILE A CA 1
ATOM 721 C C . ILE A 1 89 ? -24.185 -0.392 32.199 1.00 86.38 89 ILE A C 1
ATOM 723 O O . ILE A 1 89 ? -23.411 -1.341 32.089 1.00 86.38 89 ILE A O 1
ATOM 727 N N . GLN A 1 90 ? -24.277 0.318 33.328 1.00 90.38 90 GLN A N 1
ATOM 728 C CA . GLN A 1 90 ? -23.476 0.006 34.518 1.00 90.38 90 GLN A CA 1
ATOM 729 C C . GLN A 1 90 ? -23.773 -1.391 35.076 1.00 90.38 90 GLN A C 1
ATOM 731 O O . GLN A 1 90 ? -22.842 -2.118 35.420 1.00 90.38 90 GLN A O 1
ATOM 736 N N . ALA A 1 91 ? -25.045 -1.799 35.127 1.00 94.38 91 ALA A N 1
ATOM 737 C CA . ALA A 1 91 ? -25.426 -3.129 35.602 1.00 94.38 91 ALA A CA 1
ATOM 738 C C . ALA A 1 91 ? -24.870 -4.248 34.703 1.00 94.38 91 ALA A C 1
ATOM 740 O O . ALA A 1 91 ? -24.397 -5.272 35.198 1.00 94.38 91 ALA A O 1
ATOM 741 N N . LEU A 1 92 ? -24.885 -4.056 33.381 1.00 92.75 92 LEU A N 1
ATOM 742 C CA . LEU A 1 92 ? -24.285 -4.999 32.434 1.00 92.75 92 LEU A CA 1
ATOM 743 C C . LEU A 1 92 ? -22.758 -5.040 32.559 1.00 92.75 92 LEU A C 1
ATOM 745 O O . LEU A 1 92 ? -22.179 -6.124 32.540 1.00 92.75 92 LEU A O 1
ATOM 749 N N . GLN A 1 93 ? -22.109 -3.890 32.750 1.00 93.25 93 GLN A N 1
ATOM 750 C CA . GLN A 1 93 ? -20.665 -3.820 32.991 1.00 93.25 93 GLN A CA 1
ATOM 751 C C . GLN A 1 93 ? -20.258 -4.535 34.288 1.00 93.25 93 GLN A C 1
ATOM 753 O O . GLN A 1 93 ? -19.264 -5.258 34.286 1.00 93.25 93 GLN A O 1
ATOM 758 N N . GLN A 1 94 ? -21.040 -4.401 35.365 1.00 95.88 94 GLN A N 1
ATOM 759 C CA . GLN A 1 94 ? -20.825 -5.156 36.606 1.00 95.88 94 GLN A CA 1
ATOM 760 C C . GLN A 1 94 ? -20.981 -6.667 36.407 1.00 95.88 94 GLN A C 1
ATOM 762 O O . GLN A 1 94 ? -20.157 -7.434 36.894 1.00 95.88 94 GLN A O 1
ATOM 767 N N . LYS A 1 95 ? -21.998 -7.115 35.661 1.00 95.25 95 LYS A N 1
ATOM 768 C CA . LYS A 1 95 ? -22.162 -8.548 35.367 1.00 95.25 95 LYS A CA 1
ATOM 769 C C . LYS A 1 95 ? -21.010 -9.112 34.537 1.00 95.25 95 LYS A C 1
ATOM 771 O O . LYS A 1 95 ? -20.606 -10.252 34.750 1.00 95.25 95 LYS A O 1
ATOM 776 N N . LEU A 1 96 ? -20.476 -8.333 33.595 1.00 94.38 96 LEU A N 1
ATOM 777 C CA . LEU A 1 96 ? -19.320 -8.749 32.801 1.00 94.38 96 LEU A CA 1
ATOM 778 C C . LEU A 1 96 ? -18.060 -8.886 33.658 1.00 94.38 96 LEU A C 1
ATOM 780 O O . LEU A 1 96 ? -17.367 -9.893 33.535 1.00 94.38 96 LEU A O 1
ATOM 784 N N . SER A 1 97 ? -17.785 -7.932 34.552 1.00 94.75 97 SER A N 1
ATOM 785 C CA . SER A 1 97 ? -16.629 -8.036 35.450 1.00 94.75 97 SER A CA 1
ATOM 786 C C . SER A 1 97 ? -16.767 -9.192 36.446 1.00 94.75 97 SER A C 1
ATOM 788 O O . SER A 1 97 ? -15.779 -9.864 36.742 1.00 94.75 97 SER A O 1
ATOM 790 N N . GLU A 1 98 ? -17.984 -9.479 36.915 1.00 95.31 98 GLU A N 1
ATOM 791 C CA . GLU A 1 98 ? -18.281 -10.642 37.756 1.00 95.31 98 GLU A CA 1
ATOM 792 C C . GLU A 1 98 ? -18.034 -11.965 37.013 1.00 95.31 98 GLU A C 1
ATOM 794 O O . GLU A 1 98 ? -17.342 -12.844 37.532 1.00 95.31 98 GLU A O 1
ATOM 799 N N . MET A 1 99 ? -18.526 -12.097 35.774 1.00 92.75 99 MET A N 1
ATOM 800 C CA . MET A 1 99 ? -18.262 -13.286 34.957 1.00 92.75 99 MET A CA 1
ATOM 801 C C . MET A 1 99 ? -16.776 -13.460 34.647 1.00 92.75 99 MET A C 1
ATOM 803 O O . MET A 1 99 ? -16.278 -14.583 34.679 1.00 92.75 99 MET A O 1
ATOM 807 N N . GLU A 1 100 ? -16.047 -12.379 34.373 1.00 91.94 100 GLU A N 1
ATOM 808 C CA . GLU A 1 100 ? -14.611 -12.459 34.105 1.00 91.94 100 GLU A CA 1
ATOM 809 C C . GLU A 1 100 ? -13.829 -12.918 35.347 1.00 91.94 100 GLU A C 1
ATOM 811 O O . GLU A 1 100 ? -12.909 -13.732 35.244 1.00 91.94 100 GLU A O 1
ATOM 816 N N . LEU A 1 101 ? -14.225 -12.461 36.540 1.00 90.38 101 LEU A N 1
ATOM 817 C CA . LEU A 1 101 ? -13.646 -12.922 37.801 1.00 90.38 101 LEU A CA 1
ATOM 818 C C . LEU A 1 101 ? -13.911 -14.420 38.034 1.00 90.38 101 LEU A C 1
ATOM 820 O O . LEU A 1 101 ? -13.001 -15.151 38.430 1.00 90.38 101 LEU A O 1
ATOM 824 N N . LEU A 1 102 ? -15.136 -14.883 37.762 1.00 88.19 102 LEU A N 1
ATOM 825 C CA . LEU A 1 102 ? -15.512 -16.298 37.865 1.00 88.19 102 LEU A CA 1
ATOM 826 C C . LEU A 1 102 ? -14.771 -17.170 36.843 1.00 88.19 102 LEU A C 1
ATOM 828 O O . LEU A 1 102 ? -14.296 -18.251 37.182 1.00 88.19 102 LEU A O 1
ATOM 832 N N . ALA A 1 103 ? -14.603 -16.689 35.611 1.00 86.44 103 ALA A N 1
ATOM 833 C CA . ALA A 1 103 ? -13.814 -17.380 34.597 1.00 86.44 103 ALA A CA 1
ATOM 834 C C . ALA A 1 103 ? -12.342 -17.509 35.026 1.00 86.44 103 ALA A C 1
ATOM 836 O O . ALA A 1 103 ? -11.748 -18.578 34.901 1.00 86.44 103 ALA A O 1
ATOM 837 N N . ARG A 1 104 ? -11.756 -16.450 35.603 1.00 83.44 104 ARG A N 1
ATOM 838 C CA . ARG A 1 104 ? -10.375 -16.482 36.115 1.00 83.44 104 ARG A CA 1
ATOM 839 C C . ARG A 1 104 ? -10.207 -17.413 37.319 1.00 83.44 104 ARG A C 1
ATOM 841 O O . ARG A 1 104 ? -9.167 -18.058 37.432 1.00 83.44 104 ARG A O 1
ATOM 848 N N . SER A 1 105 ? -11.198 -17.515 38.207 1.00 79.81 105 SER A N 1
ATOM 849 C CA . SER A 1 105 ? -11.122 -18.413 39.369 1.00 79.81 105 SER A CA 1
ATOM 850 C C . SER A 1 105 ? -11.310 -19.889 38.995 1.00 79.81 105 SER A C 1
ATOM 852 O O . SER A 1 105 ? -10.672 -20.751 39.601 1.00 79.81 105 SER A O 1
ATOM 854 N N . ALA A 1 106 ? -12.089 -20.187 37.950 1.00 70.81 106 ALA A N 1
ATOM 855 C CA . ALA A 1 106 ? -12.252 -21.540 37.416 1.00 70.81 106 ALA A CA 1
ATOM 856 C C . ALA A 1 106 ? -10.955 -22.116 36.809 1.00 70.81 106 ALA A C 1
ATOM 858 O O . ALA A 1 106 ? -10.732 -23.322 36.872 1.00 70.81 106 ALA A O 1
ATOM 859 N N . VAL A 1 107 ? -10.059 -21.271 36.283 1.00 69.44 107 VAL A N 1
ATOM 860 C CA . VAL A 1 107 ? -8.751 -21.705 35.748 1.00 69.44 107 VAL A CA 1
ATOM 861 C C . VAL A 1 107 ? -7.776 -22.127 36.859 1.00 69.44 107 VAL A C 1
ATOM 863 O O . VAL A 1 107 ? -6.908 -22.966 36.629 1.00 69.44 107 VAL A O 1
ATOM 866 N N . LEU A 1 108 ? -7.922 -21.590 38.076 1.00 64.31 108 LEU A N 1
ATOM 867 C CA . LEU A 1 108 ? -7.038 -21.903 39.210 1.00 64.31 108 LEU A CA 1
ATOM 868 C C . LEU A 1 108 ? -7.451 -23.160 39.992 1.00 64.31 108 LEU A C 1
ATOM 870 O O . LEU A 1 108 ? -6.634 -23.700 40.732 1.00 64.31 108 LEU A O 1
ATOM 874 N N . ASN A 1 109 ? -8.676 -23.651 39.793 1.00 59.28 109 ASN A N 1
ATOM 875 C CA . ASN A 1 109 ? -9.158 -24.926 40.320 1.00 59.28 109 ASN A CA 1
ATOM 876 C C . ASN A 1 109 ? -9.626 -25.804 39.153 1.00 59.28 109 ASN A C 1
ATOM 878 O O . ASN A 1 109 ? -10.837 -25.957 38.963 1.00 59.28 109 ASN A O 1
ATOM 882 N N . PRO A 1 110 ? -8.709 -26.381 38.351 1.00 59.66 110 PRO A N 1
ATOM 883 C CA . PRO A 1 110 ? -9.119 -27.401 37.404 1.00 59.66 110 PRO A CA 1
ATOM 884 C C . PRO A 1 110 ? -9.832 -28.503 38.202 1.00 59.66 110 PRO A C 1
ATOM 886 O O . PRO A 1 110 ? -9.285 -28.960 39.215 1.00 59.66 110 PRO A O 1
ATOM 889 N N . PRO A 1 111 ? -11.054 -28.917 37.815 1.00 55.00 111 PRO A N 1
ATOM 890 C CA . PRO A 1 111 ? -11.687 -30.056 38.452 1.00 55.00 111 PRO A CA 1
ATOM 891 C C . PRO A 1 111 ? -10.696 -31.213 38.379 1.00 55.00 111 PRO A C 1
ATOM 893 O O . PRO A 1 111 ? -10.143 -31.491 37.314 1.00 55.00 111 PRO A O 1
ATOM 896 N N . ILE A 1 112 ? -10.429 -31.824 39.535 1.00 56.00 112 ILE A N 1
ATOM 897 C CA . ILE A 1 112 ? -9.607 -33.022 39.687 1.00 56.00 112 ILE A CA 1
ATOM 898 C C . ILE A 1 112 ? -10.267 -34.094 38.818 1.00 56.00 112 ILE A C 1
ATOM 900 O O . ILE A 1 112 ? -11.180 -34.798 39.245 1.00 56.00 112 ILE A O 1
ATOM 904 N N . SER A 1 113 ? -9.876 -34.132 37.546 1.00 43.19 113 SER A N 1
ATOM 905 C CA . SER A 1 113 ? -10.379 -35.095 36.587 1.00 43.19 113 SER A CA 1
ATOM 906 C C . SER A 1 113 ? -9.769 -36.425 36.973 1.00 43.19 113 SER A C 1
ATOM 908 O O . SER A 1 113 ? -8.548 -36.604 36.958 1.00 43.19 113 SER A O 1
ATOM 910 N N . MET A 1 114 ? -10.643 -37.324 37.411 1.00 46.75 114 MET A N 1
ATOM 911 C CA . MET A 1 114 ? -10.307 -38.692 37.741 1.00 46.75 114 MET A CA 1
ATOM 912 C C . MET A 1 114 ? -9.574 -39.337 36.563 1.00 46.75 114 MET A C 1
ATOM 914 O O . MET A 1 114 ? -10.107 -39.438 35.463 1.00 46.75 114 MET A O 1
ATOM 918 N N . THR A 1 115 ? -8.334 -39.744 36.833 1.00 46.06 115 THR A N 1
ATOM 919 C CA . THR A 1 115 ? -7.612 -40.879 36.244 1.00 46.06 115 THR A CA 1
ATOM 920 C C . THR A 1 115 ? -8.304 -41.545 35.051 1.00 46.06 115 THR A C 1
ATOM 922 O O . THR A 1 115 ? -9.072 -42.494 35.214 1.00 46.06 115 THR A O 1
ATOM 925 N N . VAL A 1 116 ? -7.971 -41.092 33.842 1.00 48.66 116 VAL A N 1
ATOM 926 C CA . VAL A 1 116 ? -8.150 -41.900 32.633 1.00 48.66 116 VAL A CA 1
ATOM 927 C C . VAL A 1 116 ? -6.961 -42.868 32.571 1.00 48.66 116 VAL A C 1
ATOM 929 O O . VAL A 1 116 ? -5.816 -42.415 32.666 1.00 48.66 116 VAL A O 1
ATOM 932 N N . PRO A 1 117 ? -7.182 -44.191 32.481 1.00 50.38 117 PRO A N 1
ATOM 933 C CA . PRO A 1 117 ? -6.100 -45.162 32.481 1.00 50.38 117 PRO A CA 1
ATOM 934 C C . PRO A 1 117 ? -5.251 -45.031 31.215 1.00 50.38 117 PRO A C 1
ATOM 936 O O . PRO A 1 117 ? -5.746 -45.041 30.089 1.00 50.38 117 PRO A O 1
ATOM 939 N N . ILE A 1 118 ? -3.944 -44.931 31.443 1.00 48.53 118 ILE A N 1
ATOM 940 C CA . ILE A 1 118 ? -2.883 -44.984 30.443 1.00 48.53 118 ILE A CA 1
ATOM 941 C C . ILE A 1 118 ? -2.892 -46.390 29.838 1.00 48.53 118 ILE A C 1
ATOM 943 O O . ILE A 1 118 ? -2.362 -47.332 30.428 1.00 48.53 118 ILE A O 1
ATOM 947 N N . ILE A 1 119 ? -3.486 -46.538 28.654 1.00 45.44 119 ILE A N 1
ATOM 948 C CA . ILE A 1 119 ? -3.218 -47.692 27.798 1.00 45.44 119 ILE A CA 1
ATOM 949 C C . ILE A 1 119 ? -1.933 -47.375 27.041 1.00 45.44 119 ILE A C 1
ATOM 951 O O . ILE A 1 119 ? -1.907 -46.702 26.014 1.00 45.44 119 ILE A O 1
ATOM 955 N N . SER A 1 120 ? -0.845 -47.839 27.645 1.00 57.25 120 SER A N 1
ATOM 956 C CA . SER A 1 120 ? 0.395 -48.172 26.965 1.00 57.25 120 SER A CA 1
ATOM 957 C C . SER A 1 120 ? 0.097 -49.230 25.908 1.00 57.25 120 SER A C 1
ATOM 959 O O . SER A 1 120 ? -0.389 -50.293 26.276 1.00 57.25 120 SER A O 1
ATOM 961 N N . GLU A 1 121 ? 0.409 -48.965 24.636 1.00 42.72 121 GLU A N 1
ATOM 962 C CA . GLU A 1 121 ? 0.984 -49.982 23.750 1.00 42.72 121 GLU A CA 1
ATOM 963 C C . GLU A 1 121 ? 1.557 -49.399 22.438 1.00 42.72 121 GLU A C 1
ATOM 965 O O . GLU A 1 121 ? 0.862 -48.803 21.625 1.00 42.72 121 GLU A O 1
ATOM 970 N N . ARG A 1 122 ? 2.857 -49.680 22.259 1.00 41.75 122 ARG A N 1
ATOM 971 C CA . ARG A 1 122 ? 3.564 -50.087 21.028 1.00 41.75 122 ARG A CA 1
ATOM 972 C C . ARG A 1 122 ? 3.809 -49.113 19.859 1.00 41.75 122 ARG A C 1
ATOM 974 O O . ARG A 1 122 ? 2.972 -48.832 19.017 1.00 41.75 122 ARG A O 1
ATOM 981 N N . MET A 1 123 ? 5.102 -48.784 19.765 1.00 43.97 123 MET A N 1
ATOM 982 C CA . MET A 1 123 ? 5.963 -48.643 18.579 1.00 43.97 123 MET A CA 1
ATOM 983 C C . MET A 1 123 ? 5.435 -49.188 17.232 1.00 43.97 123 MET A C 1
ATOM 985 O O . MET A 1 123 ? 5.059 -50.355 17.151 1.00 43.97 123 MET A O 1
ATOM 989 N N . VAL A 1 124 ? 5.586 -48.390 16.161 1.00 42.38 124 VAL A N 1
ATOM 990 C CA . VAL A 1 124 ? 6.496 -48.562 14.988 1.00 42.38 124 VAL A CA 1
ATOM 991 C C . VAL A 1 124 ? 5.969 -47.755 13.770 1.00 42.38 124 VAL A C 1
ATOM 993 O O . VAL A 1 124 ? 4.771 -47.733 13.518 1.00 42.38 124 VAL A O 1
ATOM 996 N N . SER A 1 125 ? 6.908 -47.181 12.994 1.00 37.47 125 SER A N 1
ATOM 997 C CA . SER A 1 125 ? 6.823 -46.581 11.634 1.00 37.47 125 SER A CA 1
ATOM 998 C C . SER A 1 125 ? 6.430 -45.099 11.527 1.00 37.47 125 SER A C 1
ATOM 1000 O O . SER A 1 125 ? 5.312 -44.713 11.827 1.00 37.47 125 SER A O 1
ATOM 1002 N N . LEU A 1 126 ? 7.386 -44.192 11.275 1.00 46.81 126 LEU A N 1
ATOM 1003 C CA . LEU A 1 126 ? 8.059 -43.850 9.998 1.00 46.81 126 LEU A CA 1
ATOM 1004 C C . LEU A 1 126 ? 7.243 -42.869 9.133 1.00 46.81 126 LEU A C 1
ATOM 1006 O O . LEU A 1 126 ? 6.264 -43.245 8.505 1.00 46.81 126 LEU A O 1
ATOM 1010 N N . LEU A 1 127 ? 7.768 -41.638 9.052 1.00 46.62 127 LEU A N 1
ATOM 1011 C CA . LEU A 1 127 ? 7.620 -40.677 7.949 1.00 46.62 127 LEU A CA 1
ATOM 1012 C C . LEU A 1 127 ? 6.192 -40.251 7.573 1.00 46.62 127 LEU A C 1
ATOM 1014 O O . LEU A 1 127 ? 5.733 -40.471 6.458 1.00 46.62 127 LEU A O 1
ATOM 1018 N N . THR A 1 128 ? 5.568 -39.472 8.448 1.00 44.53 128 THR A N 1
ATOM 1019 C CA . THR A 1 128 ? 4.606 -38.443 8.032 1.00 44.53 128 THR A CA 1
ATOM 1020 C C . THR A 1 128 ? 4.878 -37.184 8.850 1.00 44.53 128 THR A C 1
ATOM 1022 O O . THR A 1 128 ? 4.883 -37.278 10.081 1.00 44.53 128 THR A O 1
ATOM 1025 N N . PRO A 1 129 ? 5.147 -36.020 8.226 1.00 46.78 129 PRO A N 1
ATOM 1026 C CA . PRO A 1 129 ? 5.204 -34.773 8.972 1.00 46.78 129 PRO A CA 1
ATOM 1027 C C . PRO A 1 129 ? 3.830 -34.545 9.620 1.00 46.78 129 PRO A C 1
ATOM 1029 O O . PRO A 1 129 ? 2.809 -34.810 8.977 1.00 46.78 129 PRO A O 1
ATOM 1032 N N . PRO A 1 130 ? 3.774 -34.105 10.889 1.00 47.28 130 PRO A N 1
ATOM 1033 C CA . PRO A 1 130 ? 2.503 -33.769 11.505 1.00 47.28 130 PRO A CA 1
ATOM 1034 C C . PRO A 1 130 ? 1.836 -32.684 10.648 1.00 47.28 130 PRO A C 1
ATOM 1036 O O . PRO A 1 130 ? 2.533 -31.759 10.215 1.00 47.28 130 PRO A O 1
ATOM 1039 N N . PRO A 1 131 ? 0.520 -32.765 10.378 1.00 49.38 131 PRO A N 1
ATOM 1040 C CA . PRO A 1 131 ? -0.177 -31.625 9.816 1.00 49.38 131 PRO A CA 1
ATOM 1041 C C . PRO A 1 131 ? 0.077 -30.463 10.769 1.00 49.38 131 PRO A C 1
ATOM 1043 O O . PRO A 1 131 ? -0.145 -30.576 11.977 1.00 49.38 131 PRO A O 1
ATOM 1046 N N . VAL A 1 132 ? 0.634 -29.382 10.230 1.00 49.47 132 VAL A N 1
ATOM 1047 C CA . VAL A 1 132 ? 0.798 -28.125 10.947 1.00 49.47 132 VAL A CA 1
ATOM 1048 C C . VAL A 1 132 ? -0.609 -27.721 11.353 1.00 49.47 132 VAL A C 1
ATOM 1050 O O . VAL A 1 132 ? -1.392 -27.254 10.529 1.00 49.47 132 VAL A O 1
ATOM 1053 N N . GLY A 1 133 ? -0.960 -28.016 12.604 1.00 42.22 133 GLY A N 1
ATOM 1054 C CA . GLY A 1 133 ? -2.194 -27.571 13.209 1.00 42.22 133 GLY A CA 1
ATOM 1055 C C . GLY A 1 133 ? -2.156 -26.060 13.164 1.00 42.22 133 GLY A C 1
ATOM 1056 O O . GLY A 1 133 ? -1.443 -25.430 13.946 1.00 42.22 133 GLY A O 1
ATOM 1057 N N . LEU A 1 134 ? -2.879 -25.494 12.198 1.00 42.75 134 LEU A N 1
ATOM 1058 C CA . LEU A 1 134 ? -3.316 -24.116 12.260 1.00 42.75 134 LEU A CA 1
ATOM 1059 C C . LEU A 1 134 ? -3.862 -23.923 13.666 1.00 42.75 134 LEU A C 1
ATOM 1061 O O . LEU A 1 134 ? -4.691 -24.708 14.123 1.00 42.75 134 LEU A O 1
ATOM 1065 N N . LEU A 1 135 ? -3.265 -22.951 14.349 1.00 43.38 135 LEU A N 1
ATOM 1066 C CA . LEU A 1 135 ? -3.576 -22.505 15.695 1.00 43.38 135 LEU A CA 1
ATOM 1067 C C . LEU A 1 135 ? -5.028 -22.832 16.032 1.00 43.38 135 LEU A C 1
ATOM 1069 O O . LEU A 1 135 ? -5.943 -22.248 15.453 1.00 43.38 135 LEU A O 1
ATOM 1073 N N . ASN A 1 136 ? -5.214 -23.786 16.945 1.00 40.69 136 ASN A N 1
ATOM 1074 C CA . ASN A 1 136 ? -6.506 -24.086 17.536 1.00 40.69 136 ASN A CA 1
ATOM 1075 C C . ASN A 1 136 ? -6.884 -22.895 18.428 1.00 40.69 136 ASN A C 1
ATOM 1077 O O . ASN A 1 136 ? -6.729 -22.911 19.648 1.00 40.69 136 ASN A O 1
ATOM 1081 N N . LEU A 1 137 ? -7.262 -21.799 17.777 1.00 44.66 137 LEU A N 1
ATOM 1082 C CA . LEU A 1 137 ? -7.990 -20.706 18.373 1.00 44.66 137 LEU A CA 1
ATOM 1083 C C . LEU A 1 137 ? -9.364 -21.295 18.663 1.00 44.66 137 LEU A C 1
ATOM 1085 O O . LEU A 1 137 ? -10.222 -21.339 17.784 1.00 44.66 137 LEU A O 1
ATOM 1089 N N . ASN A 1 138 ? -9.548 -21.768 19.895 1.00 38.31 138 ASN A N 1
ATOM 1090 C CA . ASN A 1 138 ? -10.862 -21.924 20.505 1.00 38.31 138 ASN A CA 1
ATOM 1091 C C . ASN A 1 138 ? -11.516 -20.531 20.566 1.00 38.31 138 ASN A C 1
ATOM 1093 O O . ASN A 1 138 ? -11.577 -19.889 21.611 1.00 38.31 138 ASN A O 1
ATOM 1097 N N . CYS A 1 139 ? -11.929 -20.015 19.416 1.00 41.31 139 CYS A N 1
ATOM 1098 C CA . CYS A 1 139 ? -12.971 -19.025 19.329 1.00 41.31 139 CYS A CA 1
ATOM 1099 C C . CYS A 1 139 ? -14.259 -19.832 19.255 1.00 41.31 139 CYS A C 1
ATOM 1101 O O . CYS A 1 139 ? -14.522 -20.471 18.239 1.00 41.31 139 CYS A O 1
ATOM 1103 N N . ASP A 1 140 ? -15.061 -19.773 20.316 1.00 40.16 140 ASP A N 1
ATOM 1104 C CA . ASP A 1 140 ? -16.477 -20.156 20.321 1.00 40.16 140 ASP A CA 1
ATOM 1105 C C . ASP A 1 140 ? -17.285 -19.202 19.415 1.00 40.16 140 ASP A C 1
ATOM 1107 O O . ASP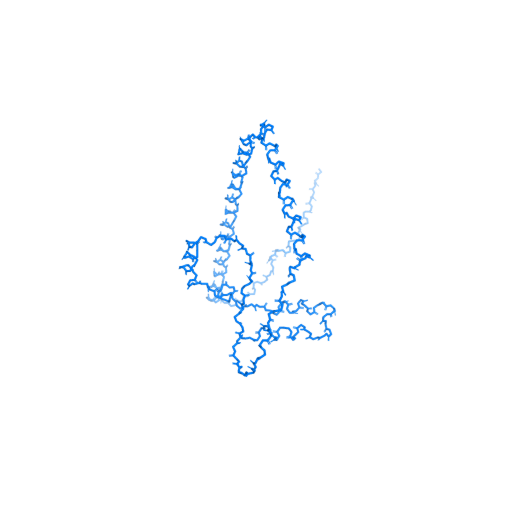 A 1 140 ? -18.270 -18.579 19.815 1.00 40.16 140 ASP A O 1
ATOM 1111 N N . PHE A 1 141 ? -16.826 -19.013 18.179 1.00 46.66 141 PHE A N 1
ATOM 1112 C CA . PHE A 1 141 ? -17.550 -18.301 17.153 1.00 46.66 141 PHE A CA 1
ATOM 1113 C C . PHE A 1 141 ? -18.537 -19.306 16.582 1.00 46.66 141 PHE A C 1
ATOM 1115 O O . PHE A 1 141 ? -18.154 -20.220 15.856 1.00 46.66 141 PHE A O 1
ATOM 1122 N N . VAL A 1 142 ? -19.787 -19.169 17.023 1.00 47.56 142 VAL A N 1
ATOM 1123 C CA . VAL A 1 142 ? -20.971 -19.889 16.549 1.00 47.56 142 VAL A CA 1
ATOM 1124 C C . VAL A 1 142 ? -20.793 -20.250 15.075 1.00 47.56 142 VAL A C 1
ATOM 1126 O O . VAL A 1 142 ? -20.766 -19.370 14.214 1.00 47.56 142 VAL A O 1
ATOM 1129 N N . ALA A 1 143 ? -20.599 -21.544 14.816 1.00 48.34 143 ALA A N 1
ATOM 1130 C CA . ALA A 1 143 ? -20.452 -22.101 13.484 1.00 48.34 143 ALA A CA 1
ATOM 1131 C C . ALA A 1 143 ? -21.786 -21.954 12.746 1.00 48.34 143 ALA A C 1
ATOM 1133 O O . ALA A 1 143 ? -22.643 -22.832 12.776 1.00 48.34 143 ALA A O 1
ATOM 1134 N N . ASP A 1 144 ? -21.977 -20.797 12.124 1.00 52.81 144 ASP A N 1
ATOM 1135 C CA . ASP A 1 144 ? -22.973 -20.614 11.087 1.00 52.81 144 ASP A CA 1
ATOM 1136 C C . ASP A 1 144 ? -22.460 -21.385 9.860 1.00 52.81 144 ASP A C 1
ATOM 1138 O O . ASP A 1 144 ? -21.501 -20.969 9.201 1.00 52.81 144 ASP A O 1
ATOM 1142 N N . GLU A 1 145 ? -23.037 -22.565 9.601 1.00 57.41 145 GLU A N 1
ATOM 1143 C CA . GLU A 1 145 ? -22.648 -23.479 8.511 1.00 57.41 145 GLU A CA 1
ATOM 1144 C C . GLU A 1 145 ? -22.604 -22.782 7.135 1.00 57.41 145 GLU A C 1
ATOM 1146 O O . GLU A 1 145 ? -21.909 -23.228 6.218 1.00 57.41 145 GLU A O 1
ATOM 1151 N N . SER A 1 146 ? -23.279 -21.638 6.996 1.00 54.75 146 SER A N 1
ATOM 1152 C CA . SER A 1 146 ? -23.260 -20.816 5.787 1.00 54.75 146 SER A CA 1
ATOM 1153 C C . SER A 1 146 ? -21.890 -20.183 5.488 1.00 54.75 146 SER A C 1
ATOM 1155 O O . SER A 1 146 ? -21.511 -20.087 4.318 1.00 54.75 146 SER A O 1
ATOM 1157 N N . ILE A 1 147 ? -21.097 -19.821 6.505 1.00 57.91 147 ILE A N 1
ATOM 1158 C CA . ILE A 1 147 ? -19.803 -19.136 6.321 1.00 57.91 147 ILE A CA 1
ATOM 1159 C C . ILE A 1 147 ? -18.716 -20.121 5.874 1.00 57.91 147 ILE A C 1
ATOM 1161 O O . ILE A 1 147 ? -17.900 -19.788 5.013 1.00 57.91 147 ILE A O 1
ATOM 1165 N N . VAL A 1 148 ? -18.746 -21.356 6.383 1.00 58.59 148 VAL A N 1
ATOM 1166 C CA . VAL A 1 148 ? -17.784 -22.409 6.011 1.00 58.59 148 VAL A CA 1
ATOM 1167 C C . VAL A 1 148 ? -17.885 -22.741 4.516 1.00 58.59 148 VAL A C 1
ATOM 1169 O O . VAL A 1 148 ? -16.866 -22.872 3.842 1.00 58.59 148 VAL A O 1
ATOM 1172 N N . SER A 1 149 ? -19.100 -22.750 3.953 1.00 56.44 149 SER A N 1
ATOM 1173 C CA . SER A 1 149 ? -19.311 -23.039 2.525 1.00 56.44 149 SER A CA 1
ATOM 1174 C C . SER A 1 149 ? -18.803 -21.941 1.572 1.00 56.44 149 SER A C 1
ATOM 1176 O O . SER A 1 149 ? -18.354 -22.237 0.463 1.00 56.44 149 SER A O 1
ATOM 1178 N N . ILE A 1 150 ? -18.822 -20.672 2.001 1.00 57.38 150 ILE A N 1
ATOM 1179 C CA . ILE A 1 150 ? -18.315 -19.532 1.211 1.00 57.38 150 ILE A CA 1
ATOM 1180 C C . ILE A 1 150 ? -16.782 -19.496 1.229 1.00 57.38 150 ILE A C 1
ATOM 1182 O O . ILE A 1 150 ? -16.151 -19.104 0.243 1.00 57.38 150 ILE A O 1
ATOM 1186 N N . ILE A 1 151 ? -16.185 -19.914 2.346 1.00 59.31 151 ILE A N 1
ATOM 1187 C CA . ILE A 1 151 ? -14.738 -20.048 2.498 1.00 59.31 151 ILE A CA 1
ATOM 1188 C C . ILE A 1 151 ? -14.248 -21.185 1.586 1.00 59.31 151 ILE A C 1
ATOM 1190 O O . ILE A 1 151 ? -13.421 -20.936 0.714 1.00 59.31 151 ILE A O 1
ATOM 1194 N N . ASP A 1 152 ? -14.835 -22.380 1.632 1.00 56.00 152 ASP A N 1
ATOM 1195 C CA . ASP A 1 152 ? -14.371 -23.503 0.797 1.00 56.00 152 ASP A CA 1
ATOM 1196 C C . ASP A 1 152 ? -14.503 -23.259 -0.719 1.00 56.00 152 ASP A C 1
ATOM 1198 O O . ASP A 1 152 ? -13.608 -23.617 -1.492 1.00 56.00 152 ASP A O 1
ATOM 1202 N N . ALA A 1 153 ? -15.560 -22.573 -1.171 1.00 59.47 153 ALA A N 1
ATOM 1203 C CA . ALA A 1 153 ? -15.751 -22.279 -2.596 1.00 59.47 153 ALA A CA 1
ATOM 1204 C C . ALA A 1 153 ? -14.725 -21.275 -3.166 1.00 59.47 153 ALA A C 1
ATOM 1206 O O . ALA A 1 153 ? -14.425 -21.311 -4.361 1.00 59.47 153 ALA A O 1
ATOM 1207 N N . ASN A 1 154 ? -14.150 -20.405 -2.327 1.00 54.72 154 ASN A N 1
ATOM 1208 C CA . ASN A 1 154 ? -13.167 -19.395 -2.738 1.00 54.72 154 ASN A CA 1
ATOM 1209 C C . ASN A 1 154 ? -11.713 -19.766 -2.398 1.00 54.72 154 ASN A C 1
ATOM 1211 O O . ASN A 1 154 ? -10.786 -19.110 -2.872 1.00 54.72 154 ASN A O 1
ATOM 1215 N N . PHE A 1 155 ? -11.482 -20.821 -1.612 1.00 53.00 155 PHE A N 1
ATOM 1216 C CA . PHE A 1 155 ? -10.138 -21.226 -1.183 1.00 53.00 155 PHE A CA 1
ATOM 1217 C C . PHE A 1 155 ? -9.391 -22.118 -2.180 1.00 53.00 155 PHE A C 1
ATOM 1219 O O . PHE A 1 155 ? -8.209 -22.397 -1.991 1.00 53.00 155 PHE A O 1
ATOM 1226 N N . SER A 1 156 ? -10.015 -22.481 -3.303 1.00 57.47 156 SER A N 1
ATOM 1227 C CA . SER A 1 156 ? -9.404 -23.321 -4.349 1.00 57.47 156 SER A CA 1
ATOM 1228 C C . SER A 1 156 ? -8.182 -22.692 -5.050 1.00 57.47 156 SER A C 1
ATOM 1230 O O . SER A 1 156 ? -7.642 -23.276 -5.988 1.00 57.47 156 SER A O 1
ATOM 1232 N N . LYS A 1 157 ? -7.742 -21.491 -4.648 1.00 65.19 157 LYS A N 1
ATOM 1233 C CA . LYS A 1 157 ? -6.616 -20.792 -5.276 1.00 65.19 157 LYS A CA 1
ATOM 1234 C C . LYS A 1 157 ? -5.827 -19.896 -4.323 1.00 65.19 157 LYS A C 1
ATOM 1236 O O . LYS A 1 157 ? -5.463 -18.776 -4.677 1.00 65.19 157 LYS A O 1
ATOM 1241 N N . TRP A 1 158 ? -5.567 -20.368 -3.108 1.00 72.06 158 TRP A N 1
ATOM 1242 C CA . TRP A 1 158 ? -4.559 -19.726 -2.268 1.00 72.06 158 TRP A CA 1
ATOM 1243 C C . TRP A 1 158 ? -3.200 -19.972 -2.909 1.00 72.06 158 TRP A C 1
ATOM 1245 O O . TRP A 1 158 ? -2.647 -21.065 -2.824 1.00 72.06 158 TRP A O 1
ATOM 1255 N N . LEU A 1 159 ? -2.727 -18.957 -3.633 1.00 76.44 159 LEU A N 1
ATOM 1256 C CA . LEU A 1 159 ? -1.380 -18.925 -4.177 1.00 76.44 159 LEU A CA 1
ATOM 1257 C C . LEU A 1 159 ? -0.399 -19.120 -3.021 1.00 76.44 159 LEU A C 1
ATOM 1259 O O . LEU A 1 159 ? -0.569 -18.543 -1.941 1.00 76.44 159 LEU A O 1
ATOM 1263 N N . SER A 1 160 ? 0.618 -19.940 -3.255 1.00 77.88 160 SER A N 1
ATOM 1264 C CA . SER A 1 160 ? 1.727 -20.095 -2.319 1.00 77.88 160 SER A CA 1
ATOM 1265 C C . SER A 1 160 ? 2.297 -18.715 -1.966 1.00 77.88 160 SER A C 1
ATOM 1267 O O . SER A 1 160 ? 2.309 -17.801 -2.794 1.00 77.88 160 SER A O 1
ATOM 1269 N N . ALA A 1 161 ? 2.808 -18.540 -0.744 1.00 72.00 161 ALA A N 1
ATOM 1270 C CA . ALA A 1 161 ? 3.515 -17.312 -0.376 1.00 72.00 161 ALA A CA 1
ATOM 1271 C C . ALA A 1 161 ? 4.658 -16.999 -1.364 1.00 72.00 161 ALA A C 1
ATOM 1273 O O . ALA A 1 161 ? 4.919 -15.833 -1.652 1.00 72.00 161 ALA A O 1
ATOM 1274 N N . GLU A 1 162 ? 5.274 -18.032 -1.944 1.00 79.31 162 GLU A N 1
ATOM 1275 C CA . GLU A 1 162 ? 6.281 -17.905 -2.998 1.00 79.31 162 GLU A CA 1
ATOM 1276 C C . GLU A 1 162 ? 5.695 -17.380 -4.319 1.00 79.31 162 GLU A C 1
ATOM 1278 O O . GLU A 1 162 ? 6.328 -16.586 -5.007 1.00 79.31 162 GLU A O 1
ATOM 1283 N N . GLU A 1 163 ? 4.462 -17.749 -4.665 1.00 79.88 163 GLU A N 1
ATOM 1284 C CA . GLU A 1 163 ? 3.777 -17.238 -5.860 1.00 79.88 163 GLU A CA 1
ATOM 1285 C C . GLU A 1 163 ? 3.305 -15.788 -5.672 1.00 79.88 163 GLU A C 1
ATOM 1287 O O . GLU A 1 163 ? 3.328 -15.001 -6.618 1.00 79.88 163 GLU A O 1
ATOM 1292 N N . CYS A 1 164 ? 2.904 -15.414 -4.453 1.00 80.62 164 CYS A N 1
ATOM 1293 C CA . CYS A 1 164 ? 2.471 -14.053 -4.125 1.00 80.62 164 CYS A CA 1
ATOM 1294 C C . CYS A 1 164 ? 3.637 -13.066 -3.983 1.00 80.62 164 CYS A C 1
ATOM 1296 O O . CYS A 1 164 ? 3.519 -11.911 -4.395 1.00 80.62 164 CYS A O 1
ATOM 1298 N N . TYR A 1 165 ? 4.741 -13.496 -3.368 1.00 80.81 165 TYR A N 1
ATOM 1299 C CA . TYR A 1 165 ? 5.816 -12.601 -2.926 1.00 80.81 165 TYR A CA 1
ATOM 1300 C C . TYR A 1 165 ? 7.187 -12.929 -3.528 1.00 80.81 165 TYR A C 1
ATOM 1302 O O . TYR A 1 165 ? 8.135 -12.169 -3.327 1.00 80.81 165 TYR A O 1
ATOM 1310 N N . GLY A 1 166 ? 7.288 -14.004 -4.310 1.00 83.75 166 GLY A N 1
ATOM 1311 C CA . GLY A 1 166 ? 8.548 -14.499 -4.851 1.00 83.75 166 GLY A CA 1
ATOM 1312 C C . GLY A 1 166 ? 9.377 -15.270 -3.817 1.00 83.75 166 GLY A C 1
ATOM 1313 O O . GLY A 1 166 ? 8.985 -15.390 -2.652 1.00 83.75 166 GLY A O 1
ATOM 1314 N N . PRO A 1 167 ? 10.545 -15.794 -4.227 1.00 84.69 167 PRO A N 1
ATOM 1315 C CA . PRO A 1 167 ? 11.468 -16.448 -3.311 1.00 84.69 167 PRO A CA 1
ATOM 1316 C C . PRO A 1 167 ? 11.914 -15.458 -2.232 1.00 84.69 167 PRO A C 1
ATOM 1318 O O . PRO A 1 167 ? 12.350 -14.341 -2.524 1.00 84.69 167 PRO A O 1
ATOM 1321 N N . ILE A 1 168 ? 11.796 -15.871 -0.973 1.00 83.38 168 ILE A N 1
ATOM 1322 C CA . ILE A 1 168 ? 12.161 -15.039 0.173 1.00 83.38 168 ILE A CA 1
ATOM 1323 C C . ILE A 1 168 ? 13.685 -14.890 0.200 1.00 83.38 168 ILE A C 1
ATOM 1325 O O . ILE A 1 168 ? 14.411 -15.857 0.429 1.00 83.38 168 ILE A O 1
ATOM 1329 N N . ASP A 1 169 ? 14.178 -13.666 0.003 1.00 87.69 169 ASP A N 1
ATOM 1330 C CA . ASP A 1 169 ? 15.603 -13.366 0.144 1.00 87.69 169 ASP A CA 1
ATOM 1331 C C . ASP A 1 169 ? 15.987 -13.285 1.629 1.00 87.69 169 ASP A C 1
ATOM 1333 O O . ASP A 1 169 ? 15.743 -12.293 2.325 1.00 87.69 169 ASP A O 1
ATOM 1337 N N . VAL A 1 170 ? 16.574 -14.369 2.129 1.00 90.00 170 VAL A N 1
ATOM 1338 C CA . VAL A 1 170 ? 16.993 -14.502 3.528 1.00 90.00 170 VAL A CA 1
ATOM 1339 C C . VAL A 1 170 ? 18.379 -13.915 3.801 1.00 90.00 170 VAL A C 1
ATOM 1341 O O . VAL A 1 170 ? 18.721 -13.687 4.964 1.00 90.00 170 VAL A O 1
ATOM 1344 N N . GLU A 1 171 ? 19.182 -13.627 2.772 1.00 90.75 171 GLU A N 1
ATOM 1345 C CA . GLU A 1 171 ? 20.577 -13.200 2.942 1.00 90.75 171 GLU A CA 1
ATOM 1346 C C . GLU A 1 171 ? 20.719 -11.824 3.623 1.00 90.75 171 GLU A C 1
ATOM 1348 O O . GLU A 1 171 ? 21.512 -11.704 4.565 1.00 90.75 171 GLU A O 1
ATOM 1353 N N . PRO A 1 172 ? 19.920 -10.789 3.285 1.00 91.44 172 PRO A N 1
ATOM 1354 C CA . PRO A 1 172 ? 19.962 -9.508 3.988 1.00 91.44 172 PRO A CA 1
ATOM 1355 C C . PRO A 1 172 ? 19.590 -9.634 5.468 1.00 91.44 172 PRO A C 1
ATOM 1357 O O . PRO A 1 172 ? 20.145 -8.937 6.321 1.00 91.44 172 PRO A O 1
ATOM 1360 N N . PHE A 1 173 ? 18.644 -10.517 5.789 1.00 89.81 173 PHE A N 1
ATOM 1361 C CA . PHE A 1 173 ? 18.200 -10.735 7.161 1.00 89.81 173 PHE A CA 1
ATOM 1362 C C . PHE A 1 173 ? 19.237 -11.529 7.964 1.00 89.81 173 PHE A C 1
ATOM 1364 O O . PHE A 1 173 ? 19.605 -11.123 9.069 1.00 89.81 173 PHE A O 1
ATOM 1371 N N . LYS A 1 174 ? 19.807 -12.582 7.372 1.00 92.19 174 LYS A N 1
ATOM 1372 C CA . LYS A 1 174 ? 20.934 -13.342 7.924 1.00 92.19 174 LYS A CA 1
ATOM 1373 C C . LYS A 1 174 ? 22.138 -12.441 8.206 1.00 92.19 174 LYS A C 1
ATOM 1375 O O . LYS A 1 174 ? 22.724 -12.524 9.286 1.00 92.19 174 LYS A O 1
ATOM 1380 N N . ALA A 1 175 ? 22.469 -11.531 7.288 1.00 90.50 175 ALA A N 1
ATOM 1381 C CA . ALA A 1 175 ? 23.530 -10.546 7.480 1.00 90.50 175 ALA A CA 1
ATOM 1382 C C . ALA A 1 175 ? 23.247 -9.621 8.675 1.00 90.50 175 ALA A C 1
ATOM 1384 O O . ALA A 1 175 ? 24.133 -9.410 9.500 1.00 90.50 175 ALA A O 1
ATOM 1385 N N . LYS A 1 176 ? 22.009 -9.128 8.824 1.00 94.25 176 LYS A N 1
ATOM 1386 C CA . LYS A 1 176 ? 21.609 -8.304 9.979 1.00 94.25 176 LYS A CA 1
ATOM 1387 C C . LYS A 1 176 ? 21.666 -9.071 11.299 1.00 94.25 176 LYS A C 1
ATOM 1389 O O . LYS A 1 176 ? 22.147 -8.524 12.285 1.00 94.25 176 LYS A O 1
ATOM 1394 N N . MET A 1 177 ? 21.237 -10.333 11.329 1.00 92.88 177 MET A N 1
ATOM 1395 C CA . MET A 1 177 ? 21.326 -11.159 12.540 1.00 92.88 177 MET A CA 1
ATOM 1396 C C . MET A 1 177 ? 22.775 -11.412 12.969 1.00 92.88 177 MET A C 1
ATOM 1398 O O . MET A 1 177 ? 23.062 -11.423 14.163 1.00 92.88 177 MET A O 1
ATOM 1402 N N . LYS A 1 178 ? 23.704 -11.548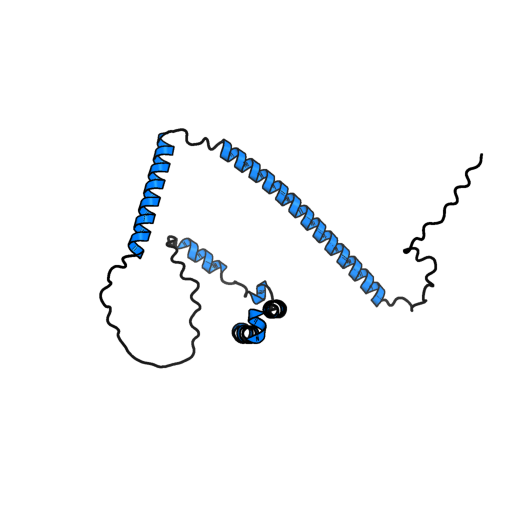 12.015 1.00 92.75 178 LYS A N 1
ATOM 1403 C CA . LYS A 1 178 ? 25.143 -11.691 12.299 1.00 92.75 178 LYS A CA 1
ATOM 1404 C C . LYS A 1 178 ? 25.800 -10.427 12.865 1.00 92.75 178 LYS A C 1
ATOM 1406 O O . LYS A 1 178 ? 26.904 -10.521 13.396 1.00 92.75 178 LYS A O 1
ATOM 1411 N N . LEU A 1 179 ? 25.153 -9.262 12.768 1.00 94.50 179 LEU A N 1
ATOM 1412 C CA . LEU A 1 179 ? 25.638 -8.025 13.393 1.00 94.50 179 LEU A CA 1
ATOM 1413 C C . LEU A 1 179 ? 25.366 -7.977 14.902 1.00 94.50 179 LEU A C 1
ATOM 1415 O O . LEU A 1 179 ? 25.959 -7.152 15.591 1.00 94.50 179 LEU A O 1
ATOM 1419 N N . ILE A 1 180 ? 24.492 -8.842 15.425 1.00 95.75 180 ILE A N 1
ATOM 1420 C CA . ILE A 1 180 ? 24.197 -8.906 16.856 1.00 95.75 180 ILE A CA 1
ATOM 1421 C C . ILE A 1 180 ? 25.368 -9.606 17.557 1.00 95.75 180 ILE A C 1
ATOM 1423 O O . ILE A 1 180 ? 25.612 -10.793 17.336 1.00 95.75 180 ILE A O 1
ATOM 1427 N N . GLU A 1 181 ? 26.089 -8.878 18.413 1.00 94.12 181 GLU A N 1
ATOM 1428 C CA . GLU A 1 181 ? 27.315 -9.367 19.067 1.00 94.12 181 GLU A CA 1
ATOM 1429 C C . GLU A 1 181 ? 27.094 -10.662 19.858 1.00 94.12 181 GLU A C 1
ATOM 1431 O O . GLU A 1 181 ? 27.910 -11.577 19.771 1.00 94.12 181 GLU A O 1
ATOM 1436 N N . SER A 1 182 ? 25.946 -10.799 20.531 1.00 94.44 182 SER A N 1
ATOM 1437 C CA . SER A 1 182 ? 25.591 -12.004 21.295 1.00 94.44 182 SER A CA 1
ATOM 1438 C C . SER A 1 182 ? 25.387 -13.262 20.439 1.00 94.44 182 SER A C 1
ATOM 1440 O O . SER A 1 182 ? 25.380 -14.368 20.974 1.00 94.44 182 SER A O 1
ATOM 1442 N N . LEU A 1 183 ? 25.228 -13.119 19.119 1.00 88.81 183 LEU A N 1
ATOM 1443 C CA . LEU A 1 183 ? 24.978 -14.225 18.188 1.00 88.81 183 LEU A CA 1
ATOM 1444 C C . LEU A 1 183 ? 26.180 -14.552 17.292 1.00 88.81 183 LEU A C 1
ATOM 1446 O O . LEU A 1 183 ? 26.138 -15.539 16.553 1.00 88.81 183 LEU A O 1
ATOM 1450 N N . LYS A 1 184 ? 27.247 -13.748 17.347 1.00 86.25 184 LYS A N 1
ATOM 1451 C CA . LYS A 1 184 ? 28.376 -13.818 16.410 1.00 86.25 184 LYS A CA 1
ATOM 1452 C C . LYS A 1 184 ? 29.228 -15.080 16.578 1.00 86.25 184 LYS A C 1
ATOM 1454 O O . LYS A 1 184 ? 29.715 -15.619 15.589 1.00 86.25 184 LYS A O 1
ATOM 1459 N N . GLU A 1 185 ? 29.385 -15.565 17.807 1.00 85.31 185 GLU A N 1
ATOM 1460 C CA . GLU A 1 185 ? 30.290 -16.683 18.123 1.00 85.31 185 GLU A CA 1
ATOM 1461 C C . GLU A 1 185 ? 29.598 -18.049 18.131 1.00 85.31 185 GLU A C 1
ATOM 1463 O O . GLU A 1 185 ? 30.240 -19.082 17.965 1.00 85.31 185 GLU A O 1
ATOM 1468 N N . ALA A 1 186 ? 28.275 -18.074 18.282 1.00 83.69 186 ALA A N 1
ATOM 1469 C CA . ALA A 1 186 ? 27.558 -19.316 18.541 1.00 83.69 186 ALA A CA 1
ATOM 1470 C C . ALA A 1 186 ? 27.272 -20.150 17.276 1.00 83.69 186 ALA A C 1
ATOM 1472 O O . ALA A 1 186 ? 26.816 -21.287 17.380 1.00 83.69 186 ALA A O 1
ATOM 1473 N N . GLY A 1 187 ? 27.451 -19.589 16.070 1.00 88.44 187 GLY A N 1
ATOM 1474 C CA . GLY A 1 187 ? 27.086 -20.250 14.803 1.00 88.44 187 GLY A CA 1
ATOM 1475 C C . GLY A 1 187 ? 25.590 -20.602 14.680 1.00 88.44 187 GLY A C 1
ATOM 1476 O O . GLY A 1 187 ? 25.177 -21.271 13.733 1.00 88.44 187 GLY A O 1
ATOM 1477 N N . ILE A 1 188 ? 24.768 -20.150 15.636 1.00 91.88 188 ILE A N 1
ATOM 1478 C CA . ILE A 1 188 ? 23.340 -20.469 15.750 1.00 91.88 188 ILE A CA 1
ATOM 1479 C C . ILE A 1 188 ? 22.573 -19.906 14.558 1.00 91.88 188 ILE A C 1
ATOM 1481 O O . ILE A 1 188 ? 21.680 -20.574 14.051 1.00 91.88 188 ILE A O 1
ATOM 1485 N N . VAL A 1 189 ? 22.950 -18.718 14.076 1.00 90.19 189 VAL A N 1
ATOM 1486 C CA . VAL A 1 189 ? 22.293 -18.074 12.932 1.00 90.19 189 VAL A CA 1
ATOM 1487 C C . VAL A 1 189 ? 22.392 -18.965 11.692 1.00 90.19 189 VAL A C 1
ATOM 1489 O O . VAL A 1 189 ? 21.377 -19.269 11.077 1.00 90.19 189 VAL A O 1
ATOM 1492 N N . ASP A 1 190 ? 23.584 -19.468 11.360 1.00 90.25 190 ASP A N 1
ATOM 1493 C CA . ASP A 1 190 ? 23.764 -20.332 10.187 1.00 90.25 190 ASP A CA 1
ATOM 1494 C C . ASP A 1 190 ? 23.033 -21.678 10.334 1.00 90.25 190 ASP A C 1
ATOM 1496 O O . ASP A 1 190 ? 22.418 -22.139 9.374 1.00 90.25 190 ASP A O 1
ATOM 1500 N N . ARG A 1 191 ? 23.024 -22.277 11.537 1.00 89.31 191 ARG A N 1
ATOM 1501 C CA . ARG A 1 191 ? 22.255 -23.507 11.813 1.00 89.31 191 ARG A CA 1
ATOM 1502 C C . ARG A 1 191 ? 20.748 -23.297 11.712 1.00 89.31 191 ARG A C 1
ATOM 1504 O O . ARG A 1 191 ? 20.058 -24.158 11.181 1.00 89.31 191 ARG A O 1
ATOM 1511 N N . LEU A 1 192 ? 20.242 -22.171 12.205 1.00 90.25 192 LEU A N 1
ATOM 1512 C CA . LEU A 1 192 ? 18.823 -21.840 12.157 1.00 90.25 192 LEU A CA 1
ATOM 1513 C C . LEU A 1 192 ? 18.363 -21.683 10.703 1.00 90.25 192 LEU A C 1
ATOM 1515 O O . LEU A 1 192 ? 17.412 -22.339 10.296 1.00 90.25 192 LEU A O 1
ATOM 1519 N N . PHE A 1 193 ? 19.087 -20.922 9.877 1.00 89.12 193 PHE A N 1
ATOM 1520 C CA . PHE A 1 193 ? 18.741 -20.805 8.455 1.00 89.12 193 PHE A CA 1
ATOM 1521 C C . PHE A 1 193 ? 18.888 -22.125 7.691 1.00 89.12 193 PHE A C 1
ATOM 1523 O O . PHE A 1 193 ? 18.056 -22.413 6.838 1.00 89.12 193 PHE A O 1
ATOM 1530 N N . ALA A 1 194 ? 19.873 -22.964 8.025 1.00 88.25 194 ALA A N 1
ATOM 1531 C CA . ALA A 1 194 ? 19.999 -24.291 7.421 1.00 88.25 194 ALA A CA 1
ATOM 1532 C C . ALA A 1 194 ? 18.810 -25.219 7.742 1.00 88.25 194 ALA A C 1
ATOM 1534 O O . ALA A 1 194 ? 18.469 -26.059 6.918 1.00 88.25 194 ALA A O 1
ATOM 1535 N N . LEU A 1 195 ? 18.171 -25.066 8.907 1.00 87.00 195 LEU A N 1
ATOM 1536 C CA . LEU A 1 195 ? 16.997 -25.859 9.294 1.00 87.00 195 LEU A CA 1
ATOM 1537 C C . LEU A 1 195 ? 15.695 -25.382 8.637 1.00 87.00 195 LEU A C 1
ATOM 1539 O O . LEU A 1 195 ? 14.805 -26.196 8.423 1.00 87.00 195 LEU A O 1
ATOM 1543 N N . PHE A 1 196 ? 15.568 -24.082 8.350 1.00 80.38 196 PHE A N 1
ATOM 1544 C CA . PHE A 1 196 ? 14.308 -23.487 7.881 1.00 80.38 196 PHE A CA 1
ATOM 1545 C C . PHE A 1 196 ? 14.275 -23.139 6.388 1.00 80.38 196 PHE A C 1
ATOM 1547 O O . PHE A 1 196 ? 13.187 -22.981 5.845 1.00 80.38 196 PHE A O 1
ATOM 1554 N N . VAL A 1 197 ? 15.429 -22.992 5.729 1.00 77.00 197 VAL A N 1
ATOM 1555 C CA . VAL A 1 197 ? 15.512 -22.558 4.318 1.00 77.00 197 VAL A CA 1
ATOM 1556 C C . VAL A 1 197 ? 15.887 -23.702 3.375 1.00 77.00 197 VAL A C 1
ATOM 1558 O O . VAL A 1 197 ? 15.730 -23.577 2.167 1.00 77.00 197 VAL A O 1
ATOM 1561 N N . VAL A 1 198 ? 16.352 -24.839 3.899 1.00 59.56 198 VAL A N 1
ATOM 1562 C CA . VAL A 1 198 ? 16.595 -26.033 3.082 1.00 59.56 198 VAL A CA 1
ATOM 1563 C C . VAL A 1 198 ? 15.301 -26.842 2.999 1.00 59.56 198 VAL A C 1
ATOM 1565 O O . VAL A 1 198 ? 15.077 -27.740 3.805 1.00 59.56 198 VAL A O 1
ATOM 1568 N N . ASN A 1 199 ? 14.458 -26.483 2.034 1.00 49.62 199 ASN A N 1
ATOM 1569 C CA . ASN A 1 199 ? 13.483 -27.354 1.377 1.00 49.62 199 ASN A CA 1
ATOM 1570 C C . ASN A 1 199 ? 13.423 -26.965 -0.097 1.00 49.62 199 ASN A C 1
ATOM 1572 O O . ASN A 1 199 ? 13.237 -25.758 -0.361 1.00 49.62 199 ASN A O 1
#

pLDDT: mean 75.65, std 19.42, range [37.47, 98.56]

Foldseek 3Di:
DDDPDPPPPDDDPPPCPPVPPPCDDDCPPVNVVVVVVVVVVVVVVVVVVVVVVVVVVVVVVVVVVVVVVVVVVVVVPPPPPPPVVVVVVVVVVVVVVVVVVVVVVCVVCPPPPPDDDDPDDDDDDDDDDPPPPDPPPPPPPPCPVVVVVVCVVPVPDPDDPCRVPNDDDCPVVLVVVCVPPVVVPPCVSVVVCVVPVDD

Secondary structure (DSSP, 8-state):
------------TT--TT----------HHHHHHHHHHHHHHHHHHHHHHHHHHHHHHHHHHHHHHHHHHHHHHHHS-----HHHHHHHHHHHHHHHHHHHHHHHHHHS-------------------PPP-------------HHHHHHHHHH-TT---HHHHH-S---HHHHHHHHTSGGGSSS-HHHHHHHHHS--

InterPro domains:
  IPR004827 Basic-leucine zipper domain [PF00170] (30-74)
  IPR046347 Basic-leucine zipper domain superfamily [SSF57959] (26-76)

Organism: NCBI:txid109957

Sequence (199 aa):
MADTSTNKGMYNPHSNRGRRKQISEATTTRQQQLRNAQRALRARKQDYILDLEERIDDLIRENKALKKQVERLSARETPCLNENCTSQIQALQQKLSEMELLARSAVLNPPISMTVPIISERMVSLLTPPPVGLLNLNCDFVADESIVSIIDANFSKWLSAEECYGPIDVEPFKAKMKLIESLKEAGIVDRLFALFVVN